Protein AF-A0A5C0UFN7-F1 (afdb_monomer_lite)

Sequence (247 aa):
MHKIDNNRVEYRIKIADGFENKFKDFIASHSDLISDCNLEDGIFIASFASQSTYEEFYKLASREMDIVYAKKDIDDDARSNWYAVNIPSRREIGIEQKFIEYSINNEGINEILLPKTESTVWKDQVKKTVKECMSPGYIFIKTTSPAYIMKAAADIDVRVSVLDHPVSEDEIEKLRIKEKEDCNFGQKQSYSVGDHICVCDGTFKGHNGYIEEIDEKNEGQLKVVLPVFGRGVSVKLGFSDIRKVNK

pLDDT: mean 75.53, std 15.81, range [32.38, 93.5]

Foldseek 3Di:
DDPDLPFKWKKWWAFDPPCPVVVVVLCVVPVVLFPDWDADPRIIITMGRHPVSVVVSCVVDVVRGGTPDMGIPDVCVVQKFKWKKFFAFPCQVVVQVLLVVLCVPDPFWDDKDFQWEFDFDQDPNDTDTDIHGLATRIMITIGNDCVVVVVSCVVSVTDMDIDPDTADPVLVVVSVDDHDDPDDQDDPDDADFFFWKAFCDDNRHRFIWTFHDFDPPPQAWTFTFTCDRNDTDTDIDHPSRIDTDDD

Structure (mmCIF, N/CA/C/O backbone):
data_AF-A0A5C0UFN7-F1
#
_entry.id   AF-A0A5C0UFN7-F1
#
loop_
_atom_site.group_PDB
_atom_site.id
_atom_site.type_symbol
_atom_site.label_atom_id
_atom_site.label_alt_id
_atom_site.label_comp_id
_atom_site.label_asym_id
_atom_site.label_entity_id
_atom_site.label_seq_id
_atom_site.pdbx_PDB_ins_code
_atom_site.Cartn_x
_atom_site.Cartn_y
_atom_site.Cartn_z
_atom_site.occupancy
_atom_site.B_iso_or_equiv
_atom_site.auth_seq_id
_atom_site.auth_comp_id
_atom_site.auth_asym_id
_atom_site.auth_atom_id
_atom_site.pdbx_PDB_model_num
ATOM 1 N N . MET A 1 1 ? 5.019 -18.592 -33.965 1.00 32.94 1 MET A N 1
ATOM 2 C CA . MET A 1 1 ? 6.189 -18.739 -33.073 1.00 32.94 1 MET A CA 1
ATOM 3 C C . MET A 1 1 ? 6.893 -17.388 -33.025 1.00 32.94 1 MET A C 1
ATOM 5 O O . MET A 1 1 ? 7.828 -17.160 -33.777 1.00 32.94 1 MET A O 1
ATOM 9 N N . HIS A 1 2 ? 6.355 -16.448 -32.242 1.00 32.50 2 HIS A N 1
ATOM 10 C CA . HIS A 1 2 ? 6.963 -15.129 -32.057 1.00 32.50 2 HIS A CA 1
ATOM 11 C C . HIS A 1 2 ? 7.983 -15.239 -30.925 1.00 32.50 2 HIS A C 1
ATOM 13 O O . HIS A 1 2 ? 7.620 -15.583 -29.802 1.00 32.50 2 HIS A O 1
ATOM 19 N N . LYS A 1 3 ? 9.261 -15.016 -31.243 1.00 32.38 3 LYS A N 1
ATOM 20 C CA . LYS A 1 3 ? 10.294 -14.776 -30.235 1.00 32.38 3 LYS A CA 1
ATOM 21 C C . LYS A 1 3 ? 9.953 -13.448 -29.567 1.00 32.38 3 LYS A C 1
ATOM 23 O O . LYS A 1 3 ? 9.974 -12.417 -30.228 1.00 32.38 3 LYS A O 1
ATOM 28 N N . ILE A 1 4 ? 9.581 -13.503 -28.297 1.00 38.72 4 ILE A N 1
ATOM 29 C CA . ILE A 1 4 ? 9.503 -12.328 -27.435 1.00 38.72 4 ILE A CA 1
ATOM 30 C C . ILE A 1 4 ? 10.959 -11.995 -27.098 1.00 38.72 4 ILE A C 1
ATOM 32 O O . ILE A 1 4 ? 11.659 -12.830 -26.523 1.00 38.72 4 ILE A O 1
ATOM 36 N N . ASP A 1 5 ? 11.447 -10.844 -27.560 1.00 39.66 5 ASP A N 1
ATOM 37 C CA . ASP A 1 5 ? 12.790 -10.357 -27.236 1.00 39.66 5 ASP A CA 1
ATOM 38 C C . ASP A 1 5 ? 12.827 -9.992 -25.747 1.00 39.66 5 ASP A C 1
ATOM 40 O O . ASP A 1 5 ? 12.371 -8.934 -25.322 1.00 39.66 5 ASP A O 1
ATOM 44 N N . ASN A 1 6 ? 13.338 -10.921 -24.944 1.00 52.56 6 ASN A N 1
ATOM 45 C CA . ASN A 1 6 ? 13.249 -10.946 -23.482 1.00 52.56 6 ASN A CA 1
ATOM 46 C C . ASN A 1 6 ? 14.167 -9.935 -22.761 1.00 52.56 6 ASN A C 1
ATOM 48 O O . ASN A 1 6 ? 14.456 -10.121 -21.582 1.00 52.56 6 ASN A O 1
ATOM 52 N N . ASN A 1 7 ? 14.683 -8.917 -23.457 1.00 64.69 7 ASN A N 1
ATOM 53 C CA . ASN A 1 7 ? 15.736 -8.044 -22.924 1.00 64.69 7 ASN A CA 1
ATOM 54 C C . ASN A 1 7 ? 15.388 -6.549 -22.903 1.00 64.69 7 ASN A C 1
ATOM 56 O O . ASN A 1 7 ? 16.166 -5.763 -22.367 1.00 64.69 7 ASN A O 1
ATOM 60 N N . ARG A 1 8 ? 14.236 -6.154 -23.459 1.00 77.25 8 ARG A N 1
ATOM 61 C CA . ARG A 1 8 ? 13.747 -4.776 -23.352 1.00 77.25 8 ARG A CA 1
ATOM 62 C C . ARG A 1 8 ? 13.309 -4.475 -21.923 1.00 77.25 8 ARG A C 1
ATOM 64 O O . ARG A 1 8 ? 12.704 -5.319 -21.266 1.00 77.25 8 ARG A O 1
ATOM 71 N N . VAL A 1 9 ? 13.627 -3.276 -21.454 1.00 82.44 9 VAL A N 1
ATOM 72 C CA . VAL A 1 9 ? 13.239 -2.784 -20.128 1.00 82.44 9 VAL A CA 1
ATOM 73 C C . VAL A 1 9 ? 12.544 -1.447 -20.284 1.00 82.44 9 VAL A C 1
ATOM 75 O O . VAL A 1 9 ? 12.989 -0.616 -21.069 1.00 82.44 9 VAL A O 1
ATOM 78 N N . GLU A 1 10 ? 11.476 -1.231 -19.536 1.00 85.38 10 GLU A N 1
ATOM 79 C CA . GLU A 1 10 ? 10.738 0.026 -19.548 1.00 85.38 10 GLU A CA 1
ATOM 80 C C . GLU A 1 10 ? 10.914 0.737 -18.208 1.00 85.38 10 GLU A C 1
ATOM 82 O O . GLU A 1 10 ? 11.187 0.098 -17.192 1.00 85.38 10 GLU A O 1
ATOM 87 N N . TYR A 1 11 ? 10.854 2.064 -18.206 1.00 85.50 11 TYR A N 1
ATOM 88 C CA . TYR A 1 11 ? 11.022 2.902 -17.026 1.00 85.50 11 TYR A CA 1
ATOM 89 C C . TYR A 1 11 ? 10.041 4.069 -17.043 1.00 85.50 11 TYR A C 1
ATOM 91 O O . TYR A 1 11 ? 9.929 4.784 -18.035 1.00 85.50 11 TYR A O 1
ATOM 99 N N . ARG A 1 12 ? 9.420 4.320 -15.890 1.00 85.94 12 ARG A N 1
ATOM 100 C CA . ARG A 1 12 ? 8.709 5.557 -15.571 1.00 85.94 12 ARG A CA 1
ATOM 101 C C . ARG A 1 12 ? 9.684 6.561 -14.983 1.00 85.94 12 ARG A C 1
ATOM 103 O O . ARG A 1 12 ? 10.267 6.320 -13.923 1.00 85.94 12 ARG A O 1
ATOM 110 N N . ILE A 1 13 ? 9.861 7.681 -15.664 1.00 86.56 13 ILE A N 1
ATOM 111 C CA . ILE A 1 13 ? 10.832 8.718 -15.339 1.00 86.56 13 ILE A CA 1
ATOM 112 C C . ILE A 1 13 ? 10.074 10.023 -15.125 1.00 86.56 13 ILE A C 1
ATOM 114 O O . ILE A 1 13 ? 9.435 10.547 -16.038 1.00 86.56 13 ILE A O 1
ATOM 118 N N . LYS A 1 14 ? 10.161 10.571 -13.913 1.00 85.44 14 LYS A N 1
ATOM 119 C CA . LYS A 1 14 ? 9.679 11.915 -13.606 1.00 85.44 14 LYS A CA 1
ATOM 120 C C . LYS A 1 14 ? 10.850 12.876 -13.528 1.00 85.44 14 LYS A C 1
ATOM 122 O O . LYS A 1 14 ? 11.845 12.611 -12.856 1.00 85.44 14 LYS A O 1
ATOM 127 N N . ILE A 1 15 ? 10.693 14.010 -14.190 1.00 85.75 15 ILE A N 1
ATOM 128 C CA . ILE A 1 15 ? 11.685 15.081 -14.263 1.00 85.75 15 ILE A CA 1
ATOM 129 C C . ILE A 1 15 ? 11.118 16.284 -13.523 1.00 85.75 15 ILE A C 1
ATOM 131 O O . ILE A 1 15 ? 9.898 16.433 -13.433 1.00 85.75 15 ILE A O 1
ATOM 135 N N . ALA A 1 16 ? 11.991 17.102 -12.945 1.00 77.69 16 ALA A N 1
ATOM 136 C CA . ALA A 1 16 ? 11.575 18.324 -12.277 1.00 77.69 16 ALA A CA 1
ATOM 137 C C . ALA A 1 16 ? 10.889 19.289 -13.259 1.00 77.69 16 ALA A C 1
ATOM 139 O O . ALA A 1 16 ? 11.277 19.391 -14.428 1.00 77.69 16 ALA A O 1
ATOM 140 N N . ASP A 1 17 ? 9.892 20.016 -12.756 1.00 77.38 17 ASP A N 1
ATOM 141 C CA . ASP A 1 17 ? 9.142 21.004 -13.531 1.00 77.38 17 ASP A CA 1
ATOM 142 C C . ASP A 1 17 ? 10.096 22.047 -14.149 1.00 77.38 17 ASP A C 1
ATOM 144 O O . ASP A 1 17 ? 11.035 22.524 -13.501 1.00 77.38 17 ASP A O 1
ATOM 148 N N . GLY A 1 18 ? 9.866 22.408 -15.415 1.00 79.44 18 GLY A N 1
ATOM 149 C CA . GLY A 1 18 ? 10.694 23.365 -16.161 1.00 79.44 18 GLY A CA 1
ATOM 150 C C . GLY A 1 18 ? 11.856 22.754 -16.956 1.00 79.44 18 GLY A C 1
ATOM 151 O O . GLY A 1 18 ? 12.540 23.477 -17.687 1.00 79.44 18 GLY A O 1
ATOM 152 N N . PHE A 1 19 ? 12.075 21.439 -16.869 1.00 81.94 19 PHE A N 1
ATOM 153 C CA . PHE A 1 19 ? 13.049 20.711 -17.693 1.00 81.94 19 PHE A CA 1
ATOM 154 C C . PHE A 1 19 ? 12.411 19.936 -18.859 1.00 81.94 19 PHE A C 1
ATOM 156 O O . PHE A 1 19 ? 13.121 19.240 -19.582 1.00 81.94 19 PHE A O 1
ATOM 163 N N . GLU A 1 20 ? 11.103 20.063 -19.109 1.00 78.88 20 GLU A N 1
ATOM 164 C CA . GLU A 1 20 ? 10.383 19.214 -20.072 1.00 78.88 20 GLU A CA 1
ATOM 165 C C . GLU A 1 20 ? 10.880 19.407 -21.510 1.00 78.88 20 GLU A C 1
ATOM 167 O O . GLU A 1 20 ? 11.046 18.439 -22.253 1.00 78.88 20 GLU A O 1
ATOM 172 N N . ASN A 1 21 ? 11.148 20.654 -21.910 1.00 82.38 21 ASN A N 1
ATOM 173 C CA . ASN A 1 21 ? 11.689 20.953 -23.241 1.00 82.38 21 ASN A CA 1
ATOM 174 C C . ASN A 1 21 ? 13.123 20.436 -23.388 1.00 82.38 21 ASN A C 1
ATOM 176 O O . ASN A 1 21 ? 13.457 19.828 -24.399 1.00 82.38 21 ASN A O 1
ATOM 180 N N . LYS A 1 22 ? 13.938 20.597 -22.339 1.00 84.56 22 LYS A N 1
ATOM 181 C CA . LYS A 1 22 ? 15.316 20.100 -22.322 1.00 84.56 22 LYS A CA 1
ATOM 182 C C . LYS A 1 22 ? 15.360 18.577 -22.408 1.00 84.56 22 LYS A C 1
ATOM 184 O O . LYS A 1 22 ? 16.207 18.030 -23.104 1.00 84.56 22 LYS A O 1
ATOM 189 N N . PHE A 1 23 ? 14.421 17.899 -21.750 1.00 83.62 23 PHE A N 1
ATOM 190 C CA . PHE A 1 23 ? 14.281 16.459 -21.880 1.00 83.62 23 PHE A CA 1
ATOM 191 C C . PHE A 1 23 ? 13.932 16.060 -23.308 1.00 83.62 23 PHE A C 1
ATOM 193 O O . PHE A 1 23 ? 14.611 15.214 -23.871 1.00 83.62 23 PHE A O 1
ATOM 200 N N . LYS A 1 24 ? 12.941 16.700 -23.937 1.00 83.19 24 LYS A N 1
ATOM 201 C CA . LYS A 1 24 ? 12.580 16.404 -25.335 1.00 83.19 24 LYS A CA 1
ATOM 202 C C . LYS A 1 24 ? 13.768 16.566 -26.290 1.00 83.19 24 LYS A C 1
ATOM 204 O O . LYS A 1 24 ? 13.995 15.688 -27.120 1.00 83.19 24 LYS A O 1
ATOM 209 N N . ASP A 1 25 ? 14.553 17.630 -26.129 1.00 86.31 25 ASP A N 1
ATOM 210 C CA . ASP A 1 25 ? 15.765 17.865 -26.925 1.00 86.31 25 ASP A CA 1
ATOM 211 C C . ASP A 1 25 ? 16.845 16.801 -26.660 1.00 86.31 25 ASP A C 1
ATOM 213 O O . ASP A 1 25 ? 17.519 16.330 -27.582 1.00 86.31 25 ASP A O 1
ATOM 217 N N . PHE A 1 26 ? 16.985 16.376 -25.402 1.00 87.88 26 PHE A N 1
ATOM 218 C CA . PHE A 1 26 ? 17.901 15.315 -24.997 1.00 87.88 26 PHE A CA 1
ATOM 219 C C . PHE A 1 26 ? 17.517 13.961 -25.611 1.00 87.88 26 PHE A C 1
ATOM 221 O O . PHE A 1 26 ? 18.386 13.284 -26.162 1.00 87.88 26 PHE A O 1
ATOM 228 N N . ILE A 1 27 ? 16.229 13.598 -25.574 1.00 85.69 27 ILE A N 1
ATOM 229 C CA . ILE A 1 27 ? 15.683 12.383 -26.202 1.00 85.69 27 ILE A CA 1
ATOM 230 C C . ILE A 1 27 ? 15.953 12.395 -27.709 1.00 85.69 27 ILE A C 1
ATOM 232 O O . ILE A 1 27 ? 16.420 11.401 -28.260 1.00 85.69 27 ILE A O 1
ATOM 236 N N . ALA A 1 28 ? 15.716 13.531 -28.372 1.00 84.62 28 ALA A N 1
ATOM 237 C CA . ALA A 1 28 ? 15.972 13.678 -29.803 1.00 84.62 28 ALA A CA 1
ATOM 238 C C . ALA A 1 28 ? 17.464 13.521 -30.153 1.00 84.62 28 ALA A C 1
ATOM 240 O O . ALA A 1 28 ? 17.798 12.958 -31.195 1.00 84.62 28 ALA A O 1
ATOM 241 N N . SER A 1 29 ? 18.356 13.983 -29.274 1.00 85.31 29 SER A N 1
ATOM 242 C CA . SER A 1 29 ? 19.811 13.915 -29.470 1.00 85.31 29 SER A CA 1
ATOM 243 C C . SER A 1 29 ? 20.417 12.540 -29.154 1.00 85.31 29 SER A C 1
ATOM 245 O O . SER A 1 29 ? 21.506 12.248 -29.638 1.00 85.31 29 SER A O 1
ATOM 247 N N . HIS A 1 30 ? 19.717 11.700 -28.383 1.00 87.19 30 HIS A N 1
ATOM 248 C CA . HIS A 1 30 ? 20.173 10.376 -27.934 1.00 87.19 30 HIS A CA 1
ATOM 249 C C . HIS A 1 30 ? 19.176 9.266 -28.308 1.00 87.19 30 HIS A C 1
ATOM 251 O O . HIS A 1 30 ? 18.908 8.346 -27.532 1.00 87.19 30 HIS A O 1
ATOM 257 N N . SER A 1 31 ? 18.589 9.370 -29.505 1.00 82.19 31 SER A N 1
ATOM 258 C CA . SER A 1 31 ? 17.598 8.409 -30.021 1.00 82.19 31 SER A CA 1
ATOM 259 C C . SER A 1 31 ? 18.118 6.968 -30.147 1.00 82.19 31 SER A C 1
ATOM 261 O O . SER A 1 31 ? 17.336 6.032 -30.259 1.00 82.19 31 SER A O 1
ATOM 263 N N . ASP A 1 32 ? 19.435 6.770 -30.104 1.00 82.94 32 ASP A N 1
ATOM 264 C CA . ASP A 1 32 ? 20.102 5.469 -30.074 1.00 82.94 32 ASP A CA 1
ATOM 265 C C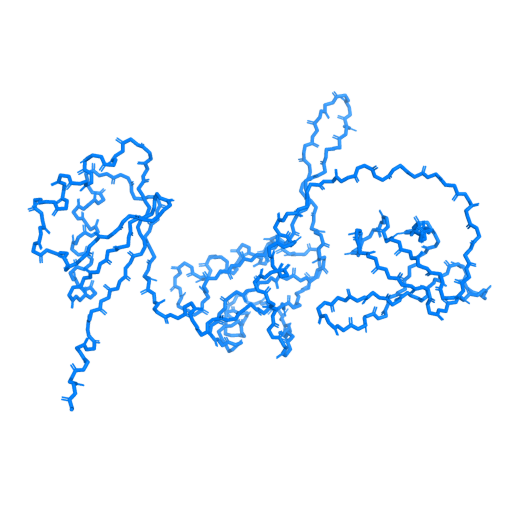 . ASP A 1 32 ? 19.961 4.747 -28.724 1.00 82.94 32 ASP A C 1
ATOM 267 O O . ASP A 1 32 ? 19.990 3.515 -28.678 1.00 82.94 32 ASP A O 1
ATOM 271 N N . LEU A 1 33 ? 19.758 5.493 -27.633 1.00 84.88 33 LEU A N 1
ATOM 272 C CA . LEU A 1 33 ? 19.609 4.937 -26.287 1.00 84.88 33 LEU A CA 1
ATOM 273 C C . LEU A 1 33 ? 18.159 4.555 -25.959 1.00 84.88 33 LEU A C 1
ATOM 275 O O . LEU A 1 33 ? 17.924 3.771 -25.041 1.00 84.88 33 LEU A O 1
ATOM 279 N N . ILE A 1 34 ? 17.177 5.081 -26.694 1.00 85.94 34 ILE A N 1
ATOM 280 C CA . ILE A 1 34 ? 15.755 4.987 -26.337 1.00 85.94 34 ILE A CA 1
ATOM 281 C C . ILE A 1 34 ? 14.978 4.381 -27.492 1.00 85.94 34 ILE A C 1
ATOM 283 O O . ILE A 1 34 ? 14.958 4.901 -28.600 1.00 85.94 34 ILE A O 1
ATOM 287 N N . SER A 1 35 ? 14.329 3.253 -27.220 1.00 84.69 35 SER A N 1
ATOM 288 C CA . SER A 1 35 ? 13.530 2.526 -28.204 1.00 84.69 35 SER A CA 1
ATOM 289 C C . SER A 1 35 ? 12.155 3.144 -28.435 1.00 84.69 35 SER A C 1
ATOM 291 O O . SER A 1 35 ? 11.674 3.115 -29.563 1.00 84.69 35 SER A O 1
ATOM 293 N N . ASP A 1 36 ? 11.512 3.628 -27.374 1.00 83.81 36 ASP A N 1
ATOM 294 C CA . ASP A 1 36 ? 10.217 4.309 -27.427 1.00 83.81 36 ASP A CA 1
ATOM 295 C C . ASP A 1 36 ? 10.069 5.219 -26.201 1.00 83.81 36 ASP A C 1
ATOM 297 O O . ASP A 1 36 ? 10.670 4.940 -25.159 1.00 83.81 36 ASP A O 1
ATOM 301 N N . CYS A 1 37 ? 9.316 6.312 -26.311 1.00 85.00 37 CYS A N 1
ATOM 302 C CA . CYS A 1 37 ? 9.066 7.210 -25.185 1.00 85.00 37 CYS A CA 1
ATOM 303 C C . CYS A 1 37 ? 7.719 7.925 -25.315 1.00 85.00 37 CYS A C 1
ATOM 305 O O . CYS A 1 37 ? 7.496 8.671 -26.268 1.00 85.00 37 CYS A O 1
ATOM 307 N N . ASN A 1 38 ? 6.859 7.749 -24.310 1.00 85.69 38 ASN A N 1
ATOM 308 C CA . ASN A 1 38 ? 5.547 8.383 -24.209 1.00 85.69 38 ASN A CA 1
ATOM 309 C C . ASN A 1 38 ? 5.448 9.238 -22.940 1.00 85.69 38 ASN A C 1
ATOM 311 O O . ASN A 1 38 ? 6.206 9.051 -21.991 1.00 85.69 38 ASN A O 1
ATOM 315 N N . LEU A 1 39 ? 4.525 10.200 -22.926 1.00 81.06 39 LEU A N 1
ATOM 316 C CA . LEU A 1 39 ? 4.268 11.076 -21.781 1.00 81.06 39 LEU A CA 1
ATOM 317 C C . LEU A 1 39 ? 2.829 10.872 -21.303 1.00 81.06 39 LEU A C 1
ATOM 319 O O . LEU A 1 39 ? 1.896 11.198 -22.035 1.00 81.06 39 LEU A O 1
ATOM 323 N N . GLU A 1 40 ? 2.664 10.398 -20.070 1.00 79.19 40 GLU A N 1
ATOM 324 C CA . GLU A 1 40 ? 1.368 10.202 -19.409 1.00 79.19 40 GLU A CA 1
ATOM 325 C C . GLU A 1 40 ? 1.371 10.937 -18.064 1.00 79.19 40 GLU A C 1
ATOM 327 O O . GLU A 1 40 ? 2.274 10.746 -17.254 1.00 79.19 40 GLU A O 1
ATOM 332 N N . ASP A 1 41 ? 0.409 11.838 -17.841 1.00 77.38 41 ASP A N 1
ATOM 333 C CA . ASP A 1 41 ? 0.243 12.592 -16.582 1.00 77.38 41 ASP A CA 1
ATOM 334 C C . ASP A 1 41 ? 1.531 13.247 -16.024 1.00 77.38 41 ASP A C 1
ATOM 336 O O . ASP A 1 41 ? 1.755 13.335 -14.815 1.00 77.38 41 ASP A O 1
ATOM 340 N N . GLY A 1 42 ? 2.408 13.732 -16.913 1.00 75.06 42 GLY A N 1
ATOM 341 C CA . GLY A 1 42 ? 3.678 14.369 -16.532 1.00 75.06 42 GLY A CA 1
ATOM 342 C C . GLY A 1 42 ? 4.801 13.388 -16.162 1.00 75.06 42 GLY A C 1
ATOM 343 O O . GLY A 1 42 ? 5.814 13.800 -15.594 1.00 75.06 42 GLY A O 1
ATOM 344 N N . ILE A 1 43 ? 4.634 12.102 -16.468 1.00 80.94 43 ILE A N 1
ATOM 345 C CA . ILE A 1 43 ? 5.623 11.039 -16.280 1.00 80.94 43 ILE A CA 1
ATOM 346 C C . ILE A 1 43 ? 5.997 10.479 -17.655 1.00 80.94 43 ILE A C 1
ATOM 348 O O . ILE A 1 43 ? 5.132 10.142 -18.463 1.00 80.94 43 ILE A O 1
ATOM 352 N N . PHE A 1 44 ? 7.295 10.378 -17.930 1.00 85.12 44 PHE A N 1
ATOM 353 C CA . PHE A 1 44 ? 7.793 9.788 -19.166 1.00 85.12 44 PHE A CA 1
ATOM 354 C C . PHE A 1 44 ? 7.913 8.275 -19.015 1.00 85.12 44 PHE A C 1
ATOM 356 O O . PHE A 1 44 ? 8.619 7.797 -18.132 1.00 85.12 44 PHE A O 1
ATOM 363 N N . ILE A 1 45 ? 7.254 7.528 -19.891 1.00 86.69 45 ILE A N 1
ATOM 364 C CA . ILE A 1 45 ? 7.372 6.076 -20.002 1.00 86.69 45 ILE A CA 1
ATOM 365 C C . ILE A 1 45 ? 8.356 5.811 -21.134 1.00 86.69 45 ILE A C 1
ATOM 367 O O . ILE A 1 45 ? 8.038 6.055 -22.297 1.00 86.69 45 ILE A O 1
ATOM 371 N N . ALA A 1 46 ? 9.579 5.407 -20.794 1.00 88.56 46 ALA A N 1
ATOM 372 C CA . ALA A 1 46 ? 10.665 5.203 -21.744 1.00 88.56 46 ALA A CA 1
ATOM 373 C C . ALA A 1 46 ? 11.086 3.733 -21.793 1.00 88.56 46 ALA A C 1
ATOM 375 O O . ALA A 1 46 ? 11.370 3.109 -20.770 1.00 88.56 46 ALA A O 1
ATOM 376 N N . SER A 1 47 ? 11.171 3.208 -23.006 1.00 87.44 47 SER A N 1
ATOM 377 C CA . SER A 1 47 ? 11.522 1.831 -23.314 1.00 87.44 47 SER A CA 1
ATOM 378 C C . SER A 1 47 ? 12.968 1.769 -23.820 1.00 87.44 47 SER A C 1
ATOM 380 O O . SER A 1 47 ? 13.362 2.513 -24.718 1.00 87.44 47 SER A O 1
ATOM 382 N N . PHE A 1 48 ? 13.770 0.861 -23.270 1.00 89.31 48 PHE A N 1
ATOM 383 C CA . PHE A 1 48 ? 15.202 0.709 -23.538 1.00 89.31 48 PHE A CA 1
ATOM 384 C C . PHE A 1 48 ? 15.510 -0.691 -24.063 1.00 89.31 48 PHE A C 1
ATOM 386 O O . PHE A 1 48 ? 14.869 -1.677 -23.692 1.00 89.31 48 PHE A O 1
ATOM 393 N N . ALA A 1 49 ? 16.538 -0.797 -24.906 1.00 85.25 49 ALA A N 1
ATOM 394 C CA . ALA A 1 49 ? 16.955 -2.075 -25.485 1.00 85.25 49 ALA A CA 1
ATOM 395 C C . ALA A 1 49 ? 17.512 -3.064 -24.442 1.00 85.25 49 ALA A C 1
ATOM 397 O O . ALA A 1 49 ? 17.455 -4.273 -24.661 1.00 85.25 49 ALA A O 1
ATOM 398 N N . SER A 1 50 ? 18.072 -2.555 -23.338 1.00 85.38 50 SER A N 1
ATOM 399 C CA . SER A 1 50 ? 18.605 -3.346 -22.227 1.00 85.38 50 SER A CA 1
ATOM 400 C C . SER A 1 50 ? 18.772 -2.509 -20.953 1.00 85.38 50 SER A C 1
ATOM 402 O O . SER A 1 50 ? 18.770 -1.277 -21.007 1.00 85.38 50 SER A O 1
ATOM 404 N N . GLN A 1 51 ? 18.999 -3.179 -19.817 1.00 82.88 51 GLN A N 1
ATOM 405 C CA . GLN A 1 51 ? 19.336 -2.536 -18.539 1.00 82.88 51 GLN A CA 1
ATOM 406 C C . GLN A 1 51 ? 20.573 -1.626 -18.643 1.00 82.88 51 GLN A C 1
ATOM 408 O O . GLN A 1 51 ? 20.564 -0.516 -18.120 1.00 82.88 51 GLN A O 1
ATOM 413 N N . SER A 1 52 ? 21.613 -2.059 -19.361 1.00 84.19 52 SER A N 1
ATOM 414 C CA . SER A 1 52 ? 22.838 -1.270 -19.547 1.00 84.19 52 SER A CA 1
ATOM 415 C C . SER A 1 52 ? 22.592 0.003 -20.360 1.00 84.19 52 SER A C 1
ATOM 417 O O . SER A 1 52 ? 23.173 1.043 -20.067 1.00 84.19 52 SER A O 1
ATOM 419 N N . THR A 1 53 ? 21.690 -0.056 -21.344 1.00 88.06 53 THR A N 1
ATOM 420 C CA . THR A 1 53 ? 21.291 1.115 -22.140 1.00 88.06 53 THR A CA 1
ATOM 421 C C . THR A 1 53 ? 20.553 2.145 -21.281 1.00 88.06 53 THR A C 1
ATOM 423 O O . THR A 1 53 ? 20.800 3.342 -21.404 1.00 88.06 53 THR A O 1
ATOM 426 N N . TYR A 1 54 ? 19.693 1.688 -20.364 1.00 87.94 54 TYR A N 1
ATOM 427 C CA . TYR A 1 54 ? 19.054 2.566 -19.381 1.00 87.94 54 TYR A CA 1
ATOM 428 C C . TYR A 1 54 ? 20.077 3.229 -18.445 1.00 87.94 54 TYR A C 1
ATOM 430 O O . TYR A 1 54 ? 19.991 4.428 -18.198 1.00 87.94 54 TYR A O 1
ATOM 438 N N . GLU A 1 55 ? 21.058 2.483 -17.930 1.00 85.50 55 GLU A N 1
ATOM 439 C CA . GLU A 1 55 ? 22.086 3.038 -17.035 1.00 85.50 55 GLU A CA 1
ATOM 440 C C . GLU A 1 55 ? 22.923 4.128 -17.720 1.00 85.50 55 GLU A C 1
ATOM 442 O O . GLU A 1 55 ? 23.231 5.157 -17.112 1.00 85.50 55 GLU A O 1
ATOM 447 N N . GLU A 1 56 ? 23.259 3.926 -18.995 1.00 88.88 56 GLU A N 1
ATOM 448 C CA . GLU A 1 56 ? 23.949 4.921 -19.815 1.00 88.88 56 GLU A CA 1
ATOM 449 C C . GLU A 1 56 ? 23.091 6.172 -20.027 1.00 88.88 56 GLU A C 1
ATOM 451 O O . GLU A 1 56 ? 23.556 7.287 -19.771 1.00 88.88 56 GLU A O 1
ATOM 456 N N . PHE A 1 57 ? 21.822 5.988 -20.395 1.00 91.56 57 PHE A N 1
ATOM 457 C CA . PHE A 1 57 ? 20.857 7.077 -20.496 1.00 91.56 57 PHE A CA 1
ATOM 458 C C . PHE A 1 57 ? 20.742 7.856 -19.181 1.00 91.56 57 PHE A C 1
ATOM 460 O O . PHE A 1 57 ? 20.892 9.076 -19.183 1.00 91.56 57 PHE A O 1
ATOM 467 N N . TYR A 1 58 ? 20.534 7.169 -18.053 1.00 86.81 58 TYR A N 1
ATOM 468 C CA . TYR A 1 58 ? 20.340 7.797 -16.747 1.00 86.81 58 TYR A CA 1
ATOM 469 C C . TYR A 1 58 ? 21.556 8.639 -16.363 1.00 86.81 58 TYR A C 1
ATOM 471 O O . TYR A 1 58 ? 21.413 9.7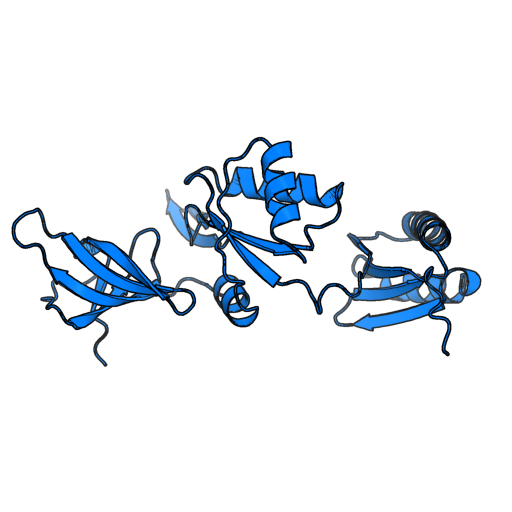77 -15.924 1.00 86.81 58 TYR A O 1
ATOM 479 N N . LYS A 1 59 ? 22.763 8.111 -16.592 1.00 86.75 59 LYS A N 1
ATOM 480 C CA . LYS A 1 59 ? 24.024 8.807 -16.315 1.00 86.75 59 LYS A CA 1
ATOM 481 C C . LYS A 1 59 ? 24.203 10.076 -17.149 1.00 86.75 59 LYS A C 1
ATOM 483 O O . LYS A 1 59 ? 24.818 11.026 -16.667 1.00 86.75 59 LYS A O 1
ATOM 488 N N . LEU A 1 60 ? 23.756 10.086 -18.402 1.00 89.69 60 LEU A N 1
ATOM 489 C CA . LEU A 1 60 ? 23.825 11.268 -19.265 1.00 89.69 60 LEU A CA 1
ATOM 490 C C . LEU A 1 60 ? 22.735 12.277 -18.888 1.00 89.69 60 LEU A C 1
ATOM 492 O O . LEU A 1 60 ? 23.036 13.445 -18.647 1.00 89.69 60 LEU A O 1
ATOM 496 N N . ALA A 1 61 ? 21.502 11.798 -18.731 1.00 86.06 61 ALA A N 1
ATOM 497 C CA . ALA A 1 61 ? 20.344 12.588 -18.346 1.00 86.06 61 ALA A CA 1
ATOM 498 C C . ALA A 1 61 ? 20.568 13.315 -17.011 1.00 86.06 61 ALA A C 1
ATOM 500 O O . ALA A 1 61 ? 20.417 14.532 -16.938 1.00 86.06 61 ALA A O 1
ATOM 501 N N . SER A 1 62 ? 21.045 12.613 -15.978 1.00 85.38 62 SER A N 1
ATOM 502 C CA . SER A 1 62 ? 21.263 13.179 -14.639 1.00 85.38 62 SER A CA 1
ATOM 503 C C . SER A 1 62 ? 22.346 14.266 -14.578 1.00 85.38 62 SER A C 1
ATOM 505 O O . SER A 1 62 ? 22.532 14.895 -13.540 1.00 85.38 62 SER A O 1
ATOM 507 N N . ARG A 1 63 ? 23.127 14.465 -15.650 1.00 86.75 63 ARG A N 1
ATOM 508 C CA . ARG A 1 63 ? 24.118 15.555 -15.750 1.00 86.75 63 ARG A CA 1
ATOM 509 C C . ARG A 1 63 ? 23.515 16.826 -16.327 1.00 86.75 63 ARG A C 1
ATOM 511 O O . ARG A 1 63 ? 24.072 17.903 -16.131 1.00 86.75 63 ARG A O 1
ATOM 518 N N . GLU A 1 64 ? 22.409 16.700 -17.049 1.00 83.69 64 GLU A N 1
ATOM 519 C CA . GLU A 1 64 ? 21.775 17.802 -17.759 1.00 83.69 64 GLU A CA 1
ATOM 520 C C . GLU A 1 64 ? 20.475 18.271 -17.106 1.00 83.69 64 GLU A C 1
ATOM 522 O O . GLU A 1 64 ? 20.118 19.444 -17.248 1.00 83.69 64 GLU A O 1
ATOM 527 N N . MET A 1 65 ? 19.782 17.395 -16.387 1.00 84.44 65 MET A N 1
ATOM 528 C CA . MET A 1 65 ? 18.489 17.675 -15.770 1.00 84.44 65 MET A CA 1
ATOM 529 C C . MET A 1 65 ? 18.310 16.923 -14.459 1.00 84.44 65 MET A C 1
ATOM 531 O O . MET A 1 65 ? 18.988 15.929 -14.196 1.00 84.44 65 MET A O 1
ATOM 535 N N . ASP A 1 66 ? 17.380 17.421 -13.650 1.00 78.81 66 ASP A N 1
ATOM 536 C CA . ASP A 1 66 ? 17.044 16.817 -12.370 1.00 78.81 66 ASP A CA 1
ATOM 537 C C . ASP A 1 66 ? 15.961 15.745 -12.546 1.00 78.81 66 ASP A C 1
ATOM 539 O O . ASP A 1 66 ? 14.827 16.031 -12.950 1.00 78.81 66 ASP A O 1
ATOM 543 N N . ILE A 1 67 ? 16.334 14.495 -12.272 1.00 83.00 67 ILE A N 1
ATOM 544 C CA . ILE A 1 67 ? 15.438 13.341 -12.326 1.00 83.00 67 ILE A CA 1
ATOM 545 C C . ILE A 1 67 ? 14.840 13.169 -10.930 1.00 83.00 67 ILE A C 1
ATOM 547 O O . ILE A 1 67 ? 15.506 12.691 -10.014 1.00 83.00 67 ILE A O 1
ATOM 551 N N . VAL A 1 68 ? 13.567 13.538 -10.783 1.00 76.50 68 VAL A N 1
ATOM 552 C CA . VAL A 1 68 ? 12.822 13.454 -9.516 1.00 76.50 68 VAL A CA 1
ATOM 553 C C . VAL A 1 68 ? 12.683 12.000 -9.070 1.00 76.50 68 VAL A C 1
ATOM 555 O O . VAL A 1 68 ? 12.869 11.695 -7.895 1.00 76.50 68 VAL A O 1
ATOM 558 N N . TYR A 1 69 ? 12.365 11.097 -10.001 1.00 74.69 69 TYR A N 1
ATOM 559 C CA . TYR A 1 69 ? 12.505 9.656 -9.797 1.00 74.69 69 TYR A CA 1
ATOM 560 C C . TYR A 1 69 ? 12.568 8.915 -11.137 1.00 74.69 69 TYR A C 1
ATOM 562 O O . TYR A 1 69 ? 12.016 9.370 -12.138 1.00 74.69 69 TYR A O 1
ATOM 570 N N . ALA A 1 70 ? 13.194 7.740 -11.140 1.00 80.94 70 ALA A N 1
ATOM 571 C CA . ALA A 1 70 ? 13.147 6.794 -12.248 1.00 80.94 70 ALA A CA 1
ATOM 572 C C . ALA A 1 70 ? 12.914 5.388 -11.692 1.00 80.94 70 ALA A C 1
ATOM 574 O O . ALA A 1 70 ? 13.693 4.893 -10.877 1.00 80.94 70 ALA A O 1
ATOM 575 N N . LYS A 1 71 ? 11.820 4.754 -12.108 1.00 79.69 71 LYS A N 1
ATOM 576 C CA . LYS A 1 71 ? 11.410 3.428 -11.648 1.00 79.69 71 LYS A CA 1
ATOM 577 C C . LYS A 1 71 ? 11.215 2.529 -12.852 1.00 79.69 71 LYS A C 1
ATOM 579 O O . LYS A 1 71 ? 10.556 2.936 -13.799 1.00 79.69 71 LYS A O 1
ATOM 584 N N . LYS A 1 72 ? 11.765 1.316 -12.810 1.00 77.62 72 LYS A N 1
ATOM 585 C CA . LYS A 1 72 ? 11.543 0.317 -13.857 1.00 77.62 72 LYS A CA 1
ATOM 586 C C . LYS A 1 72 ? 10.042 0.044 -13.956 1.00 77.62 72 LYS A C 1
ATOM 588 O O . LYS A 1 72 ? 9.440 -0.357 -12.959 1.00 77.62 72 LYS A O 1
ATOM 593 N N . ASP A 1 73 ? 9.456 0.319 -15.116 1.00 65.38 73 ASP A N 1
ATOM 594 C CA . ASP A 1 73 ? 8.109 -0.113 -15.455 1.00 65.38 73 ASP A CA 1
ATOM 595 C C . ASP A 1 73 ? 8.213 -1.608 -15.724 1.00 65.38 73 ASP A C 1
ATOM 597 O O . ASP A 1 73 ? 8.662 -2.088 -16.766 1.00 65.38 73 ASP A O 1
ATOM 601 N N . ILE A 1 74 ? 7.963 -2.361 -14.667 1.00 59.50 74 ILE A N 1
ATOM 602 C CA . ILE A 1 74 ? 7.741 -3.783 -14.785 1.00 59.50 74 ILE A CA 1
ATOM 603 C C . ILE A 1 74 ? 6.270 -3.866 -15.177 1.00 59.50 74 ILE A C 1
ATOM 605 O O . ILE A 1 74 ? 5.433 -3.295 -14.477 1.00 59.50 74 ILE A O 1
ATOM 609 N N . ASP A 1 75 ? 5.959 -4.596 -16.247 1.00 46.75 75 ASP A N 1
ATOM 610 C CA . ASP A 1 75 ? 4.612 -5.002 -16.700 1.00 46.75 75 ASP A CA 1
ATOM 611 C C . ASP A 1 75 ? 3.864 -5.869 -15.639 1.00 46.75 75 ASP A C 1
ATOM 613 O O . ASP A 1 75 ? 3.090 -6.779 -15.927 1.00 46.75 75 ASP A O 1
ATOM 617 N N . ASP A 1 76 ? 4.163 -5.637 -14.360 1.00 48.09 76 ASP A N 1
ATOM 618 C CA . ASP A 1 76 ? 3.687 -6.305 -13.161 1.00 48.09 76 ASP A CA 1
ATOM 619 C C . ASP A 1 76 ? 2.502 -5.585 -12.532 1.00 48.09 76 ASP A C 1
ATOM 621 O O . ASP A 1 76 ? 1.888 -6.150 -11.630 1.00 48.09 76 ASP A O 1
ATOM 625 N N . ASP A 1 77 ? 2.135 -4.374 -12.964 1.00 50.44 77 ASP A N 1
ATOM 626 C CA . ASP A 1 77 ? 0.946 -3.709 -12.413 1.00 50.44 77 ASP A CA 1
ATOM 627 C C . ASP A 1 77 ? -0.332 -4.512 -12.730 1.00 50.44 77 ASP A C 1
ATOM 629 O O . ASP A 1 77 ? -1.248 -4.576 -11.915 1.00 50.44 77 ASP A O 1
ATOM 633 N N . ALA A 1 78 ? -0.334 -5.272 -13.835 1.00 52.19 78 ALA A N 1
ATOM 634 C CA . ALA A 1 78 ? -1.401 -6.210 -14.189 1.00 52.19 78 ALA A CA 1
ATOM 635 C C . ALA A 1 78 ? -1.475 -7.469 -13.293 1.00 52.19 78 ALA A C 1
ATOM 637 O O . ALA A 1 78 ? -2.481 -8.181 -13.315 1.00 52.19 78 ALA A O 1
ATOM 638 N N . ARG A 1 79 ? -0.421 -7.786 -12.523 1.00 67.00 79 ARG A N 1
ATOM 639 C CA . ARG A 1 79 ? -0.362 -8.951 -11.608 1.00 67.00 79 ARG A CA 1
ATOM 640 C C . ARG A 1 79 ? -0.167 -8.576 -10.142 1.00 67.00 79 ARG A C 1
ATOM 642 O O . ARG A 1 79 ? -0.261 -9.443 -9.270 1.00 67.00 79 ARG A O 1
ATOM 649 N N . SER A 1 80 ? 0.112 -7.311 -9.866 1.00 81.56 80 SER A N 1
ATOM 650 C CA . SER A 1 80 ? 0.328 -6.802 -8.524 1.00 81.56 80 SER A CA 1
ATOM 651 C C . SER A 1 80 ? -1.003 -6.545 -7.850 1.00 81.56 80 SER A C 1
ATOM 653 O O . SER A 1 80 ? -1.910 -5.947 -8.417 1.00 81.56 80 SER A O 1
ATOM 655 N N . ASN A 1 81 ? -1.106 -6.991 -6.609 1.00 88.38 81 ASN A N 1
ATOM 656 C CA . ASN A 1 81 ? -2.268 -6.752 -5.782 1.00 88.38 81 ASN A CA 1
ATOM 657 C C . ASN A 1 81 ? -1.861 -5.958 -4.547 1.00 88.38 81 ASN A C 1
ATOM 659 O O . ASN A 1 81 ? -0.723 -6.043 -4.078 1.00 88.38 81 ASN A O 1
ATOM 663 N N . TRP A 1 82 ? -2.809 -5.209 -3.999 1.00 91.38 82 TRP A N 1
ATOM 664 C CA . TRP A 1 82 ? -2.645 -4.615 -2.686 1.00 91.38 82 TRP A CA 1
ATOM 665 C C . TRP A 1 82 ? -2.884 -5.655 -1.612 1.00 91.38 82 TRP A C 1
ATOM 667 O O . TRP A 1 82 ? -3.853 -6.401 -1.668 1.00 91.38 82 TRP A O 1
ATOM 677 N N . TYR A 1 83 ? -2.039 -5.671 -0.595 1.00 90.12 83 TYR A N 1
ATOM 678 C CA . TYR A 1 83 ? -2.214 -6.522 0.568 1.00 90.12 83 TYR A CA 1
ATOM 679 C C . TYR A 1 83 ? -2.282 -5.666 1.819 1.00 90.12 83 TYR A C 1
ATOM 681 O O . TYR A 1 83 ? -1.447 -4.784 2.030 1.00 90.12 83 TYR A O 1
ATOM 689 N N . ALA A 1 84 ? -3.265 -5.950 2.667 1.00 87.88 84 ALA A N 1
ATOM 690 C CA . ALA A 1 84 ? -3.329 -5.383 4.001 1.00 87.88 84 ALA A CA 1
ATOM 691 C C . ALA A 1 84 ? -2.395 -6.172 4.927 1.00 87.88 84 ALA A C 1
ATOM 693 O O . ALA A 1 84 ? -2.547 -7.381 5.124 1.00 87.88 84 ALA A O 1
ATOM 694 N N . VAL A 1 85 ? -1.416 -5.477 5.494 1.00 90.81 85 VAL A N 1
ATOM 695 C CA . VAL A 1 85 ? -0.359 -6.050 6.324 1.00 90.81 85 VAL A CA 1
ATOM 696 C C . VAL A 1 85 ? -0.548 -5.561 7.748 1.00 90.81 85 VAL A C 1
ATOM 698 O O . VAL A 1 85 ? -0.410 -4.372 8.037 1.00 90.81 85 VAL A O 1
ATOM 701 N N . ASN A 1 86 ? -0.866 -6.484 8.650 1.00 86.75 86 ASN A N 1
ATOM 702 C CA . ASN A 1 86 ? -0.915 -6.200 10.071 1.00 86.75 86 ASN A CA 1
ATOM 703 C C . ASN A 1 86 ? 0.503 -5.988 10.609 1.00 86.75 86 ASN A C 1
ATOM 705 O O . ASN A 1 86 ? 1.388 -6.820 10.394 1.00 86.75 86 ASN A O 1
ATOM 709 N N . ILE A 1 87 ? 0.690 -4.892 11.336 1.00 87.00 87 ILE A N 1
ATOM 710 C CA . ILE A 1 87 ? 1.954 -4.489 11.947 1.00 87.00 87 ILE A CA 1
ATOM 711 C C . ILE A 1 87 ? 1.742 -4.082 13.413 1.00 87.00 87 ILE A C 1
ATOM 713 O O . ILE A 1 87 ? 0.622 -3.764 13.819 1.00 87.00 87 ILE A O 1
ATOM 717 N N . PRO A 1 88 ? 2.799 -4.062 14.245 1.00 83.81 88 PRO A N 1
ATOM 718 C CA . PRO A 1 88 ? 2.700 -3.586 15.616 1.00 83.81 88 PRO A CA 1
ATOM 719 C C . PRO A 1 88 ? 2.181 -2.146 15.686 1.00 83.81 88 PRO A C 1
ATOM 721 O O . PRO A 1 88 ? 2.774 -1.236 15.105 1.00 83.81 88 PRO A O 1
ATOM 724 N N . SER A 1 89 ? 1.109 -1.944 16.451 1.00 75.12 89 SER A N 1
ATOM 725 C CA . SER A 1 89 ? 0.509 -0.624 16.632 1.00 75.12 89 SER A CA 1
ATOM 726 C C . SER A 1 89 ? 1.467 0.370 17.302 1.00 75.12 89 SER A C 1
ATOM 728 O O . SER A 1 89 ? 2.360 -0.025 18.059 1.00 75.12 89 SER A O 1
ATOM 730 N N . ARG A 1 90 ? 1.247 1.669 17.069 1.00 76.31 90 ARG A N 1
ATOM 731 C CA . ARG A 1 90 ? 2.058 2.812 17.550 1.00 76.31 90 ARG A CA 1
ATOM 732 C C . ARG A 1 90 ? 3.482 2.891 16.990 1.00 76.31 90 ARG A C 1
ATOM 734 O O . ARG A 1 90 ? 4.266 3.730 17.431 1.00 76.31 90 ARG A O 1
ATOM 741 N N . ARG A 1 91 ? 3.839 2.014 16.051 1.00 81.81 91 ARG A N 1
ATOM 742 C CA . ARG A 1 91 ? 5.124 2.023 15.334 1.00 81.81 91 ARG A CA 1
ATOM 743 C C . ARG A 1 91 ? 4.940 2.141 13.823 1.00 81.81 91 ARG A C 1
ATOM 745 O O . ARG A 1 91 ? 5.906 1.984 13.088 1.00 81.81 91 ARG A O 1
ATOM 752 N N . GLU A 1 92 ? 3.728 2.441 13.368 1.00 83.56 92 GLU A N 1
ATOM 753 C CA . GLU A 1 92 ? 3.323 2.375 11.965 1.00 83.56 92 GLU A CA 1
ATOM 754 C C . GLU A 1 92 ? 4.182 3.272 11.081 1.00 83.56 92 GLU A C 1
ATOM 756 O O . GLU A 1 92 ? 4.724 2.801 10.092 1.00 83.56 92 GLU A O 1
ATOM 761 N N . ILE A 1 93 ? 4.386 4.526 11.488 1.00 82.44 93 ILE A N 1
ATOM 762 C CA . ILE A 1 93 ? 5.189 5.504 10.737 1.00 82.44 93 ILE A CA 1
ATOM 763 C C . ILE A 1 93 ? 6.643 5.031 10.593 1.00 82.44 93 ILE A C 1
ATOM 765 O O . ILE A 1 93 ? 7.232 5.116 9.521 1.00 82.44 93 ILE A O 1
ATOM 769 N N . GLY A 1 94 ? 7.230 4.504 11.671 1.00 86.00 94 GLY A N 1
ATOM 770 C CA . GLY A 1 94 ? 8.603 3.996 11.629 1.00 86.00 94 GLY A CA 1
ATOM 771 C C . GLY A 1 94 ? 8.733 2.721 10.795 1.00 86.00 94 GLY A C 1
ATOM 772 O O . GLY A 1 94 ? 9.752 2.507 10.147 1.00 86.00 94 GLY A O 1
ATOM 773 N N . ILE A 1 95 ? 7.706 1.871 10.800 1.00 89.06 95 ILE A N 1
ATOM 774 C CA . ILE A 1 95 ? 7.674 0.636 10.013 1.00 89.06 95 ILE A CA 1
ATOM 775 C C . ILE A 1 95 ? 7.472 0.944 8.526 1.00 89.06 95 ILE A C 1
ATOM 777 O O . ILE A 1 95 ? 8.190 0.384 7.706 1.00 89.06 95 ILE A O 1
ATOM 781 N N . GLU A 1 96 ? 6.560 1.855 8.179 1.00 89.75 96 GLU A N 1
ATOM 782 C CA . GLU A 1 96 ? 6.381 2.373 6.816 1.00 89.75 96 GLU A CA 1
ATOM 783 C C . GLU A 1 96 ? 7.716 2.875 6.257 1.00 89.75 96 GLU A C 1
ATOM 785 O O . GLU A 1 96 ? 8.136 2.427 5.194 1.00 89.75 96 GLU A O 1
ATOM 790 N N . GLN A 1 97 ? 8.424 3.724 7.007 1.00 86.88 97 GLN A N 1
ATOM 791 C CA . GLN A 1 97 ? 9.719 4.260 6.592 1.00 86.88 97 GLN A CA 1
ATOM 792 C C . GLN A 1 97 ? 10.751 3.154 6.319 1.00 86.88 97 GLN A C 1
ATOM 794 O O . GLN A 1 97 ? 11.422 3.180 5.289 1.00 86.88 97 GLN A O 1
ATOM 799 N N . LYS A 1 98 ? 10.831 2.137 7.188 1.00 91.62 98 LYS A N 1
ATOM 800 C CA . LYS A 1 98 ? 11.702 0.971 6.972 1.00 91.62 98 LYS A CA 1
ATOM 801 C C . LYS A 1 98 ? 11.346 0.198 5.698 1.00 91.62 98 LYS A C 1
ATOM 803 O O . LYS A 1 98 ? 12.243 -0.223 4.974 1.00 91.62 98 LYS A O 1
ATOM 808 N N . PHE A 1 99 ? 10.057 -0.004 5.422 1.00 90.94 99 PHE A N 1
ATOM 809 C CA . PHE A 1 99 ? 9.615 -0.667 4.191 1.00 90.94 99 PHE A CA 1
ATOM 810 C C . PHE A 1 99 ? 9.935 0.171 2.947 1.00 90.94 99 PHE A C 1
ATOM 812 O O . PHE A 1 99 ? 10.357 -0.392 1.938 1.00 90.94 99 PHE A O 1
ATOM 819 N N . ILE A 1 100 ? 9.789 1.498 3.022 1.00 86.50 100 ILE A N 1
ATOM 820 C CA . ILE A 1 100 ? 10.167 2.414 1.937 1.00 86.50 100 ILE A CA 1
ATOM 821 C C . ILE A 1 100 ? 11.667 2.287 1.662 1.00 86.50 100 ILE A C 1
ATOM 823 O O . ILE A 1 100 ? 12.056 2.001 0.533 1.00 86.50 100 ILE A O 1
ATOM 827 N N . GLU A 1 101 ? 12.507 2.405 2.691 1.00 87.19 101 GLU A N 1
ATOM 828 C CA . GLU A 1 101 ? 13.965 2.269 2.576 1.00 87.19 101 GLU A CA 1
ATOM 829 C C . GLU A 1 101 ? 14.389 0.908 2.010 1.00 87.19 101 GLU A C 1
ATOM 831 O O . GLU A 1 101 ? 15.291 0.834 1.171 1.00 87.19 101 GLU A O 1
ATOM 836 N N . TYR A 1 102 ? 13.705 -0.165 2.414 1.00 89.50 102 TYR A N 1
ATOM 837 C CA . TYR A 1 102 ? 13.913 -1.494 1.849 1.00 89.50 102 TYR A CA 1
ATOM 838 C C . TYR A 1 102 ? 13.583 -1.530 0.352 1.00 89.50 102 TYR A C 1
ATOM 840 O O . TYR A 1 102 ? 14.395 -2.012 -0.437 1.00 89.50 102 TYR A O 1
ATOM 848 N N . SER A 1 103 ? 12.426 -0.989 -0.044 1.00 87.00 103 SER A N 1
ATOM 849 C CA . SER A 1 103 ? 11.940 -1.009 -1.431 1.00 87.00 103 SER A CA 1
ATOM 850 C C . SER A 1 103 ? 12.804 -0.209 -2.411 1.00 87.00 103 SER A C 1
ATOM 852 O O . SER A 1 103 ? 12.811 -0.507 -3.598 1.00 87.00 103 SER A O 1
ATOM 854 N N . ILE A 1 104 ? 13.579 0.769 -1.928 1.00 83.12 104 ILE A N 1
ATOM 855 C CA . ILE A 1 104 ? 14.506 1.543 -2.771 1.00 83.12 104 ILE A CA 1
ATOM 856 C C . ILE A 1 104 ? 15.622 0.650 -3.330 1.00 83.12 104 ILE A C 1
ATOM 858 O O . ILE A 1 104 ? 16.047 0.829 -4.467 1.00 83.12 104 ILE A O 1
ATOM 862 N N . ASN A 1 105 ? 16.099 -0.307 -2.530 1.00 83.31 105 ASN A N 1
ATOM 863 C CA . ASN A 1 105 ? 17.261 -1.134 -2.865 1.00 83.31 105 ASN A CA 1
ATOM 864 C C . ASN A 1 105 ? 16.895 -2.583 -3.216 1.00 83.31 105 ASN A C 1
ATOM 866 O O . ASN A 1 105 ? 17.783 -3.378 -3.518 1.00 83.31 105 ASN A O 1
ATOM 870 N N . ASN A 1 106 ? 15.614 -2.949 -3.138 1.00 82.44 106 ASN A N 1
ATOM 871 C CA . ASN A 1 106 ? 15.147 -4.318 -3.323 1.00 82.44 106 ASN A CA 1
ATOM 872 C C . ASN A 1 106 ? 13.909 -4.359 -4.216 1.00 82.44 106 ASN A C 1
ATOM 874 O O . ASN A 1 106 ? 13.007 -3.535 -4.102 1.00 82.44 106 ASN A O 1
ATOM 878 N N . GLU A 1 107 ? 13.842 -5.380 -5.063 1.00 82.31 107 GLU A N 1
ATOM 879 C CA . GLU A 1 107 ? 12.688 -5.624 -5.924 1.00 82.31 107 GLU A CA 1
ATOM 880 C C . GLU A 1 107 ? 11.536 -6.312 -5.169 1.00 82.31 107 GLU A C 1
ATOM 882 O O . GLU A 1 107 ? 11.729 -6.965 -4.138 1.00 82.31 107 GLU A O 1
ATOM 887 N N . GLY A 1 108 ? 10.326 -6.202 -5.723 1.00 82.94 108 GLY A N 1
ATOM 888 C CA . GLY A 1 108 ? 9.144 -6.937 -5.263 1.00 82.94 108 GLY A CA 1
ATOM 889 C C . GLY A 1 108 ? 8.200 -6.167 -4.342 1.00 82.94 108 GLY A C 1
ATOM 890 O O . GLY A 1 108 ? 7.150 -6.696 -3.993 1.00 82.94 108 GLY A O 1
ATOM 891 N N . ILE A 1 109 ? 8.514 -4.924 -3.972 1.00 89.75 109 ILE A N 1
ATOM 892 C CA . ILE A 1 109 ? 7.548 -3.999 -3.364 1.00 89.75 109 ILE A CA 1
ATOM 893 C C . ILE A 1 109 ? 7.284 -2.870 -4.356 1.00 89.75 109 ILE A C 1
ATOM 895 O O 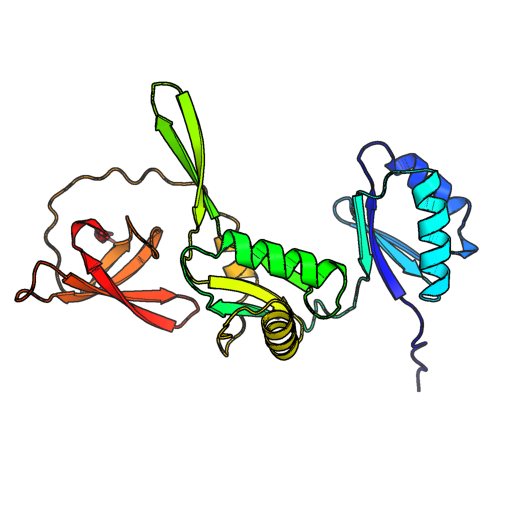. ILE A 1 109 ? 8.180 -2.093 -4.679 1.00 89.75 109 ILE A O 1
ATOM 899 N N . ASN A 1 110 ? 6.052 -2.787 -4.853 1.00 87.44 110 ASN A N 1
ATOM 900 C CA . ASN A 1 110 ? 5.663 -1.809 -5.861 1.00 87.44 110 ASN A CA 1
ATOM 901 C C . ASN A 1 110 ? 5.247 -0.488 -5.209 1.00 87.44 110 ASN A C 1
ATOM 903 O O . ASN A 1 110 ? 5.683 0.566 -5.663 1.00 87.44 110 ASN A O 1
ATOM 907 N N . GLU A 1 111 ? 4.422 -0.529 -4.165 1.00 88.81 111 GLU A N 1
ATOM 908 C CA . GLU A 1 111 ? 3.915 0.669 -3.490 1.00 88.81 111 GLU A CA 1
ATOM 909 C C . GLU A 1 111 ? 3.617 0.378 -2.018 1.00 88.81 111 GLU A C 1
ATOM 911 O O . GLU A 1 111 ? 3.313 -0.758 -1.652 1.00 88.81 111 GLU A O 1
ATOM 916 N N . ILE A 1 112 ? 3.714 1.402 -1.169 1.00 89.50 112 ILE A N 1
ATOM 917 C CA . ILE A 1 112 ? 3.402 1.328 0.258 1.00 89.50 112 ILE A CA 1
ATOM 918 C C . ILE A 1 112 ? 2.479 2.495 0.600 1.00 89.50 112 ILE A C 1
ATOM 920 O O . ILE A 1 112 ? 2.793 3.647 0.306 1.00 89.50 112 ILE A O 1
ATOM 924 N N . LEU A 1 113 ? 1.365 2.198 1.263 1.00 88.00 113 LEU A N 1
AT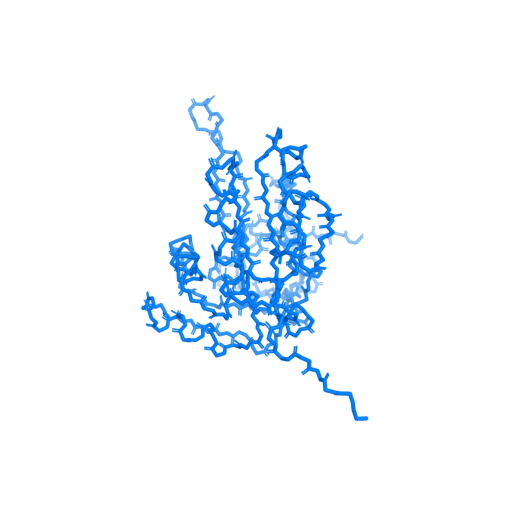OM 925 C CA . LEU A 1 113 ? 0.409 3.179 1.756 1.00 88.00 113 LEU A CA 1
ATOM 926 C C . LEU A 1 113 ? 0.158 2.958 3.250 1.00 88.00 113 LEU A C 1
ATOM 928 O O . LEU A 1 113 ? -0.335 1.911 3.672 1.00 88.00 113 LEU A O 1
ATOM 932 N N . LEU A 1 114 ? 0.434 3.983 4.054 1.00 86.31 114 LEU A N 1
ATOM 933 C CA . LEU A 1 114 ? -0.059 4.096 5.424 1.00 86.31 114 LEU A CA 1
ATOM 934 C C . LEU A 1 114 ? -1.179 5.149 5.456 1.00 86.31 114 LEU A C 1
ATOM 936 O O . LEU A 1 114 ? -0.886 6.336 5.284 1.00 86.31 114 LEU A O 1
ATOM 940 N N . PRO A 1 115 ? -2.446 4.765 5.702 1.00 73.75 115 PRO A N 1
ATOM 941 C CA . PRO A 1 115 ? -3.540 5.725 5.785 1.00 73.75 115 PRO A CA 1
ATOM 942 C C . PRO A 1 115 ? -3.328 6.685 6.960 1.00 73.75 115 PRO A C 1
ATOM 944 O O . PRO A 1 115 ? -3.272 6.269 8.124 1.00 73.75 115 PRO A O 1
ATOM 947 N N . LYS A 1 116 ? -3.228 7.984 6.669 1.00 70.06 116 LYS A N 1
ATOM 948 C CA . LYS A 1 116 ? -3.024 9.066 7.646 1.00 70.06 116 LYS A CA 1
ATOM 949 C C . LYS A 1 116 ? -4.151 10.093 7.506 1.00 70.06 116 LYS A C 1
ATOM 951 O O . LYS A 1 116 ? -4.478 10.484 6.397 1.00 70.06 116 LYS A O 1
ATOM 956 N N . THR A 1 117 ? -4.705 10.559 8.623 1.00 58.06 117 THR A N 1
ATOM 957 C CA . THR A 1 117 ? -5.578 11.739 8.685 1.00 58.06 117 THR A CA 1
ATOM 958 C C . THR A 1 117 ? -4.743 12.950 9.063 1.00 58.06 117 THR A C 1
ATOM 960 O O . THR A 1 117 ? -3.929 12.871 9.986 1.00 58.06 117 THR A O 1
ATOM 963 N N . GLU A 1 118 ? -4.996 14.095 8.440 1.00 54.28 118 GLU A N 1
ATOM 964 C CA . GLU A 1 118 ? -4.520 15.379 8.947 1.00 54.28 118 GLU A CA 1
ATOM 965 C C . GLU A 1 118 ? -5.560 15.995 9.898 1.00 54.28 118 GLU A C 1
ATOM 967 O O . GLU A 1 118 ? -6.689 16.317 9.535 1.00 54.28 118 GLU A O 1
ATOM 972 N N . SER A 1 119 ? -5.176 16.141 11.161 1.00 49.84 119 SER A N 1
ATOM 973 C CA . SER A 1 119 ? -5.937 16.776 12.231 1.00 49.84 119 SER A CA 1
ATOM 974 C C . SER A 1 119 ? -5.390 18.177 12.466 1.00 49.84 119 SER A C 1
ATOM 976 O O . SER A 1 119 ? -4.252 18.329 12.900 1.00 49.84 119 SER A O 1
ATOM 978 N N . THR A 1 120 ? -6.188 19.221 12.258 1.00 45.12 120 THR A N 1
ATOM 979 C CA . THR A 1 120 ? -5.817 20.542 12.776 1.00 45.12 120 THR A CA 1
ATOM 980 C C . THR A 1 120 ? -6.136 20.591 14.268 1.00 45.12 120 THR A C 1
ATOM 982 O O . THR A 1 120 ? -7.302 20.595 14.653 1.00 45.12 120 THR A O 1
ATOM 985 N N . VAL A 1 121 ? -5.109 20.648 15.113 1.00 46.41 121 VAL A N 1
ATOM 986 C CA . VAL A 1 121 ? -5.256 20.848 16.556 1.00 46.41 121 VAL A CA 1
ATOM 987 C C . VAL A 1 121 ? -4.868 22.285 16.888 1.00 46.41 121 VAL A C 1
ATOM 989 O O . VAL A 1 121 ? -3.777 22.748 16.549 1.00 46.41 121 VAL A O 1
ATOM 992 N N . TRP A 1 122 ? -5.762 22.999 17.568 1.00 44.06 122 TRP A N 1
ATOM 993 C CA . TRP A 1 122 ? -5.452 24.297 18.158 1.00 44.06 122 TRP A CA 1
ATOM 994 C C . TRP A 1 122 ? -4.782 24.066 19.510 1.00 44.06 122 TRP A C 1
ATOM 996 O O . TRP A 1 122 ? -5.414 23.576 20.444 1.00 44.06 122 TRP A O 1
ATOM 1006 N N . LYS A 1 123 ? -3.495 24.402 19.618 1.00 41.31 123 LYS A N 1
ATOM 1007 C CA . LYS A 1 123 ? -2.760 24.379 20.887 1.00 41.31 123 LYS A CA 1
ATOM 1008 C C . LYS A 1 123 ? -2.105 25.744 21.066 1.00 41.31 123 LYS A C 1
ATOM 1010 O O . LYS A 1 123 ? -1.382 26.187 20.180 1.00 41.31 123 LYS A O 1
ATOM 1015 N N . ASP A 1 124 ? -2.423 26.427 22.163 1.00 42.38 124 ASP A N 1
ATOM 1016 C CA . ASP A 1 124 ? -1.894 27.760 22.496 1.00 42.38 124 ASP A CA 1
ATOM 1017 C C . ASP A 1 124 ? -2.143 28.831 21.412 1.00 42.38 124 ASP A C 1
ATOM 1019 O O . ASP A 1 124 ? -1.246 29.586 21.055 1.00 42.38 124 ASP A O 1
ATOM 1023 N N . GLN A 1 125 ? -3.357 28.877 20.843 1.00 44.88 125 GLN A N 1
ATOM 1024 C CA . GLN A 1 125 ? -3.747 29.774 19.730 1.00 44.88 125 GLN A CA 1
ATOM 1025 C C . GLN A 1 125 ? -2.956 29.590 18.417 1.00 44.88 125 GLN A C 1
ATOM 1027 O O . GLN A 1 125 ? -3.196 30.313 17.450 1.00 44.88 125 GLN A O 1
ATOM 1032 N N . VAL A 1 126 ? -2.083 28.582 18.327 1.00 38.31 126 VAL A N 1
ATOM 1033 C CA . VAL A 1 126 ? -1.360 28.231 17.101 1.00 38.31 126 VAL A CA 1
ATOM 1034 C C . VAL A 1 126 ? -2.015 27.015 16.448 1.00 38.31 126 VAL A C 1
ATOM 1036 O O . VAL A 1 126 ? -2.197 25.964 17.070 1.00 38.31 126 VAL A O 1
ATOM 1039 N N . LYS A 1 127 ? -2.363 27.156 15.165 1.00 44.94 127 LYS A N 1
ATOM 1040 C CA . LYS A 1 127 ? -2.869 26.072 14.317 1.00 44.94 127 LYS A CA 1
ATOM 1041 C C . LYS A 1 127 ? -1.733 25.071 14.065 1.00 44.94 127 LYS A C 1
ATOM 1043 O O . LYS A 1 127 ? -0.768 25.411 13.384 1.00 44.94 127 LYS A O 1
ATOM 1048 N N . LYS A 1 128 ? -1.819 23.849 14.604 1.00 44.78 128 LYS A N 1
ATOM 1049 C CA . LYS A 1 128 ? -0.872 22.759 14.306 1.00 44.78 128 LYS A CA 1
ATOM 1050 C C . LYS A 1 128 ? -1.563 21.650 13.525 1.00 44.78 128 LYS A C 1
ATOM 1052 O O . LYS A 1 128 ? -2.558 21.100 13.986 1.00 44.78 128 LYS A O 1
ATOM 1057 N N . THR A 1 129 ? -1.007 21.294 12.372 1.00 47.62 129 THR A N 1
ATOM 1058 C CA . THR A 1 129 ? -1.413 20.100 11.623 1.00 47.62 129 THR A CA 1
ATOM 1059 C C . THR A 1 129 ? -0.727 18.882 12.237 1.00 47.62 129 THR A C 1
ATOM 1061 O O . THR A 1 129 ? 0.500 18.797 12.259 1.00 47.62 129 THR A O 1
ATOM 1064 N N . VAL A 1 130 ? -1.512 17.955 12.773 1.00 53.69 130 VAL A N 1
ATOM 1065 C CA . VAL A 1 130 ? -1.059 16.685 13.345 1.00 53.69 130 VAL A CA 1
ATOM 1066 C C . VAL A 1 130 ? -1.488 15.567 12.404 1.00 53.69 130 VAL A C 1
ATOM 1068 O O . VAL A 1 130 ? -2.658 15.477 12.055 1.00 53.69 130 VAL A O 1
ATOM 1071 N N . LYS A 1 131 ? -0.552 14.715 11.985 1.00 55.06 131 LYS A N 1
ATOM 1072 C CA . LYS A 1 131 ? -0.841 13.525 11.173 1.00 55.06 131 LYS A CA 1
ATOM 1073 C C . LYS A 1 131 ? -1.120 12.344 12.103 1.00 55.06 131 LYS A C 1
ATOM 1075 O O . LYS A 1 131 ? -0.227 11.936 12.841 1.00 55.06 131 LYS A O 1
ATOM 1080 N N . GLU A 1 132 ? -2.334 11.806 12.083 1.00 59.75 132 GLU A N 1
ATOM 1081 C CA . GLU A 1 132 ? -2.755 10.647 12.886 1.00 59.75 132 GLU A CA 1
ATOM 1082 C C . GLU A 1 132 ? -3.045 9.447 11.979 1.00 59.75 132 GLU A C 1
ATOM 1084 O O . GLU A 1 132 ? -3.660 9.599 10.931 1.00 59.75 132 GLU A O 1
ATOM 1089 N N . CYS A 1 133 ? -2.618 8.239 12.346 1.00 61.56 133 CYS A N 1
ATOM 1090 C CA . CYS A 1 133 ? -2.854 7.049 11.517 1.00 61.56 133 CYS A CA 1
ATOM 1091 C C . CYS A 1 133 ? -4.343 6.650 11.556 1.00 61.56 133 CYS A C 1
ATOM 1093 O O . CYS A 1 133 ? -4.897 6.483 12.641 1.00 61.56 133 CYS A O 1
ATOM 1095 N N . MET A 1 134 ? -4.987 6.473 10.393 1.00 57.22 134 MET A N 1
ATOM 1096 C CA . MET A 1 134 ? -6.420 6.117 10.294 1.00 57.22 134 MET A CA 1
ATOM 1097 C C . MET A 1 134 ? -6.691 4.635 10.540 1.00 57.22 134 MET A C 1
ATOM 1099 O O . MET A 1 134 ? -7.827 4.244 10.777 1.00 57.22 134 MET A O 1
ATOM 1103 N N . SER A 1 135 ? -5.660 3.801 10.421 1.00 59.56 135 SER A N 1
ATOM 1104 C CA . SER A 1 135 ? -5.755 2.346 10.524 1.00 59.56 135 SER A CA 1
ATOM 1105 C C . SER A 1 135 ? -4.612 1.829 11.397 1.00 59.56 135 SER A C 1
ATOM 1107 O O . SER A 1 135 ? -3.650 1.258 10.882 1.00 59.56 135 SER A O 1
ATOM 1109 N N . PRO A 1 136 ? -4.640 2.084 12.719 1.00 66.50 136 PRO A N 1
ATOM 1110 C CA . PRO A 1 136 ? -3.579 1.636 13.608 1.00 66.50 136 PRO A CA 1
ATOM 1111 C C . PRO A 1 136 ? -3.395 0.121 13.510 1.00 66.50 136 PRO A C 1
ATOM 1113 O O . PRO A 1 136 ? -4.346 -0.662 13.548 1.00 66.50 136 PRO A O 1
ATOM 1116 N N . GLY A 1 137 ? -2.136 -0.278 13.372 1.00 72.81 137 GLY A N 1
ATOM 1117 C CA . GLY A 1 137 ? -1.736 -1.660 13.148 1.00 72.81 137 GLY A CA 1
ATOM 1118 C C . GLY A 1 137 ? -1.878 -2.187 11.717 1.00 72.81 137 GLY A C 1
ATOM 1119 O O . GLY A 1 137 ? -1.703 -3.389 11.547 1.00 72.81 137 GLY A O 1
ATOM 1120 N N . TYR A 1 138 ? -2.154 -1.357 10.703 1.00 85.56 138 TYR A N 1
ATOM 1121 C CA . TYR A 1 138 ? -2.135 -1.786 9.298 1.00 85.56 138 TYR A CA 1
ATOM 1122 C C . TYR A 1 138 ? -1.350 -0.836 8.388 1.00 85.56 138 TYR A C 1
ATOM 1124 O O . TYR A 1 138 ? -1.465 0.384 8.487 1.00 85.56 138 TYR A O 1
ATOM 1132 N N . ILE A 1 139 ? -0.597 -1.427 7.463 1.00 89.31 139 ILE A N 1
ATOM 1133 C CA . ILE A 1 139 ? -0.066 -0.777 6.258 1.00 89.31 139 ILE A CA 1
ATOM 1134 C C . ILE A 1 139 ? -0.539 -1.563 5.040 1.00 89.31 139 ILE A C 1
ATOM 1136 O O . ILE A 1 139 ? -0.801 -2.763 5.131 1.00 89.31 139 ILE A O 1
ATOM 1140 N N . PHE A 1 140 ? -0.640 -0.897 3.901 1.00 90.75 140 PHE A N 1
ATOM 1141 C CA . PHE A 1 140 ? -1.021 -1.513 2.640 1.00 90.75 140 PHE A CA 1
ATOM 1142 C C . PHE A 1 140 ? 0.204 -1.555 1.741 1.00 90.75 140 PHE A C 1
ATOM 1144 O O . PHE A 1 140 ? 0.905 -0.554 1.609 1.00 90.75 140 PHE A O 1
ATOM 1151 N N . ILE A 1 141 ? 0.488 -2.718 1.162 1.00 92.88 141 ILE A N 1
ATOM 1152 C CA . ILE A 1 141 ? 1.646 -2.908 0.288 1.00 92.88 141 ILE A CA 1
ATOM 1153 C C . ILE A 1 141 ? 1.176 -3.513 -1.029 1.00 92.88 141 ILE A C 1
ATOM 1155 O O . ILE A 1 141 ? 0.538 -4.566 -1.032 1.00 92.88 141 ILE A O 1
ATOM 1159 N N . LYS A 1 142 ? 1.509 -2.858 -2.141 1.00 92.06 142 LYS A N 1
ATOM 1160 C CA . LYS A 1 142 ? 1.290 -3.367 -3.494 1.00 92.06 142 LYS A CA 1
ATOM 1161 C C . LYS A 1 142 ? 2.474 -4.242 -3.891 1.00 92.06 142 LYS A C 1
ATOM 1163 O O . LYS A 1 142 ? 3.618 -3.789 -3.849 1.00 92.06 142 LYS A O 1
ATOM 1168 N N . THR A 1 143 ? 2.211 -5.497 -4.236 1.00 91.25 143 THR A N 1
ATOM 1169 C CA . THR A 1 143 ? 3.230 -6.460 -4.684 1.00 91.25 143 THR A CA 1
ATOM 1170 C C . THR A 1 143 ? 2.610 -7.546 -5.558 1.00 91.25 143 THR A C 1
ATOM 1172 O O . THR A 1 143 ? 1.408 -7.802 -5.495 1.00 91.25 143 THR A O 1
ATOM 1175 N N . THR A 1 144 ? 3.419 -8.241 -6.350 1.00 88.06 144 THR A N 1
ATOM 1176 C CA . THR A 1 144 ? 3.004 -9.449 -7.074 1.00 88.06 144 THR A CA 1
ATOM 1177 C C . THR A 1 144 ? 2.775 -10.653 -6.171 1.00 88.06 144 THR A C 1
ATOM 1179 O O . THR A 1 144 ? 1.981 -11.529 -6.509 1.00 88.06 144 THR A O 1
ATOM 1182 N N . SER A 1 145 ? 3.448 -10.724 -5.018 1.00 87.75 145 SER A N 1
ATOM 1183 C CA . SER A 1 145 ? 3.358 -11.877 -4.120 1.00 87.75 145 SER A CA 1
ATOM 1184 C C . SER A 1 145 ? 3.574 -11.495 -2.653 1.00 87.75 145 SER A C 1
ATOM 1186 O O . SER A 1 145 ? 4.567 -10.833 -2.337 1.00 87.75 145 SER A O 1
ATOM 1188 N N . PRO A 1 146 ? 2.748 -12.005 -1.715 1.00 88.75 146 PRO A N 1
ATOM 1189 C CA . PRO A 1 146 ? 2.956 -11.827 -0.275 1.00 88.75 146 PRO A CA 1
ATOM 1190 C C . PRO A 1 146 ? 4.338 -12.271 0.219 1.00 88.75 146 PRO A C 1
ATOM 1192 O O . PRO A 1 146 ? 4.808 -11.793 1.251 1.00 88.75 146 PRO A O 1
ATOM 1195 N N . ALA A 1 147 ? 5.017 -13.163 -0.511 1.00 90.62 147 ALA A N 1
ATOM 1196 C CA . ALA A 1 147 ? 6.364 -13.614 -0.173 1.00 90.62 147 ALA A CA 1
ATOM 1197 C C . ALA A 1 147 ? 7.379 -12.458 -0.120 1.00 90.62 147 ALA A C 1
ATOM 1199 O O . ALA A 1 147 ? 8.268 -12.473 0.732 1.00 90.62 147 ALA A O 1
ATOM 1200 N N . TYR A 1 148 ? 7.225 -11.435 -0.969 1.00 92.00 148 TYR A N 1
ATOM 1201 C CA . TYR A 1 148 ? 8.085 -10.250 -0.940 1.00 92.00 148 TYR A CA 1
ATOM 1202 C C . TYR A 1 148 ? 7.882 -9.429 0.334 1.00 92.00 148 TYR A C 1
ATOM 1204 O O . TYR A 1 148 ? 8.859 -8.983 0.931 1.00 92.00 148 TYR A O 1
ATOM 1212 N N . ILE A 1 149 ? 6.637 -9.310 0.807 1.00 93.19 149 ILE A N 1
ATOM 1213 C CA . ILE A 1 149 ? 6.323 -8.649 2.081 1.00 93.19 149 ILE A CA 1
ATOM 1214 C C . ILE A 1 149 ? 6.965 -9.414 3.238 1.00 93.19 149 ILE A C 1
ATOM 1216 O O . ILE A 1 149 ? 7.602 -8.809 4.096 1.00 93.19 149 ILE A O 1
ATOM 1220 N N . MET A 1 150 ? 6.834 -10.744 3.251 1.00 93.38 150 MET A N 1
ATOM 1221 C CA . MET A 1 150 ? 7.404 -11.585 4.308 1.00 93.38 150 MET A CA 1
ATOM 1222 C C . MET A 1 150 ? 8.934 -11.523 4.335 1.00 93.38 150 MET A C 1
ATOM 1224 O O . MET A 1 150 ? 9.520 -11.458 5.415 1.00 93.38 150 MET A O 1
ATOM 1228 N N . LYS A 1 151 ? 9.581 -11.500 3.163 1.00 93.44 151 LYS A N 1
ATOM 1229 C CA . LYS A 1 151 ? 11.034 -11.337 3.047 1.00 93.44 151 LYS A CA 1
ATOM 1230 C C . LYS A 1 151 ? 11.481 -9.970 3.565 1.00 93.44 151 LYS A C 1
ATOM 1232 O O . LYS A 1 151 ? 12.342 -9.906 4.435 1.00 93.44 151 LYS A O 1
ATOM 1237 N N . ALA A 1 152 ? 10.848 -8.899 3.089 1.00 93.00 152 ALA A N 1
ATOM 1238 C CA . ALA A 1 152 ? 11.154 -7.543 3.527 1.00 93.00 152 ALA A CA 1
ATOM 1239 C C . ALA A 1 152 ? 10.986 -7.385 5.043 1.00 93.00 152 ALA A C 1
ATOM 1241 O O . ALA A 1 152 ? 11.864 -6.845 5.706 1.00 93.00 152 ALA A O 1
ATOM 1242 N N . ALA A 1 153 ? 9.898 -7.920 5.603 1.00 93.31 153 ALA A N 1
ATOM 1243 C CA . ALA A 1 153 ? 9.622 -7.898 7.034 1.00 93.31 153 ALA A CA 1
ATOM 1244 C C . ALA A 1 153 ? 10.690 -8.620 7.873 1.00 93.31 153 ALA A C 1
ATOM 1246 O O . ALA A 1 153 ? 11.047 -8.135 8.949 1.00 93.31 153 ALA A O 1
ATOM 1247 N N . ALA A 1 154 ? 11.206 -9.752 7.385 1.00 93.50 154 ALA A N 1
ATOM 1248 C CA . ALA A 1 154 ? 12.298 -10.471 8.034 1.00 93.50 154 ALA A CA 1
ATOM 1249 C C . ALA A 1 154 ? 13.602 -9.656 8.016 1.00 93.50 154 ALA A C 1
ATOM 1251 O O . ALA A 1 154 ? 14.270 -9.562 9.044 1.00 93.50 154 ALA A O 1
ATOM 1252 N N . ASP A 1 155 ? 13.920 -9.015 6.889 1.00 92.56 155 ASP A N 1
ATOM 1253 C CA . ASP A 1 155 ? 15.150 -8.232 6.723 1.00 92.56 155 ASP A CA 1
ATOM 1254 C C . ASP A 1 155 ? 15.159 -6.954 7.586 1.00 92.56 155 ASP A C 1
ATOM 1256 O O . ASP A 1 155 ? 16.200 -6.566 8.116 1.00 92.56 155 ASP A O 1
ATOM 1260 N N . ILE A 1 156 ? 14.003 -6.305 7.774 1.00 92.56 156 ILE A N 1
ATOM 1261 C CA . ILE A 1 156 ? 13.877 -5.073 8.582 1.00 92.56 156 ILE A CA 1
ATOM 1262 C C . ILE A 1 156 ? 13.535 -5.324 10.065 1.00 92.56 156 ILE A C 1
ATOM 1264 O O . ILE A 1 156 ? 13.300 -4.360 10.815 1.00 92.56 156 ILE A O 1
ATOM 1268 N N . ASP A 1 157 ? 13.501 -6.599 10.470 1.00 92.50 157 ASP A N 1
ATOM 1269 C CA . ASP A 1 157 ? 13.154 -7.097 11.807 1.00 92.50 157 ASP A CA 1
ATOM 1270 C C . ASP A 1 157 ? 11.802 -6.561 12.315 1.00 92.50 157 ASP A C 1
ATOM 1272 O O . ASP A 1 157 ? 11.687 -5.865 13.331 1.00 92.50 157 ASP A O 1
ATOM 1276 N N . VAL A 1 158 ? 10.739 -6.829 11.550 1.00 90.94 158 VAL A N 1
ATOM 1277 C CA . VAL A 1 158 ? 9.365 -6.453 11.900 1.00 90.94 158 VAL A CA 1
ATOM 1278 C C . VAL A 1 158 ? 8.455 -7.670 11.803 1.00 90.94 158 VAL A C 1
ATOM 1280 O O . VAL A 1 158 ? 8.328 -8.307 10.763 1.00 90.94 158 VAL A O 1
ATOM 1283 N N . ARG A 1 159 ? 7.738 -7.966 12.891 1.00 90.00 159 ARG A N 1
ATOM 1284 C CA . ARG A 1 159 ? 6.687 -8.988 12.870 1.00 90.00 159 ARG A CA 1
ATOM 1285 C C . ARG A 1 159 ? 5.494 -8.482 12.069 1.00 90.00 159 ARG A C 1
ATOM 1287 O O . ARG A 1 159 ? 4.877 -7.500 12.476 1.00 90.00 159 ARG A O 1
ATOM 1294 N N . VAL A 1 160 ? 5.129 -9.195 11.011 1.00 91.88 160 VAL A N 1
ATOM 1295 C CA . VAL A 1 160 ? 3.965 -8.876 10.178 1.00 91.88 160 VAL A CA 1
ATOM 1296 C C . VAL A 1 160 ? 3.034 -10.073 10.024 1.00 91.88 160 VAL A C 1
ATOM 1298 O O . VAL A 1 160 ? 3.454 -11.218 10.181 1.00 91.88 160 VAL A O 1
ATOM 1301 N N . SER A 1 161 ? 1.771 -9.803 9.702 1.00 88.31 161 SER A N 1
ATOM 1302 C CA . SER A 1 161 ? 0.828 -10.802 9.192 1.00 88.31 161 SER A CA 1
ATOM 1303 C C . SER A 1 161 ? 0.138 -10.225 7.969 1.00 88.31 161 SER A C 1
ATOM 1305 O O . SER A 1 161 ? -0.465 -9.159 8.054 1.00 88.31 161 SER A O 1
ATOM 1307 N N . VAL A 1 162 ? 0.207 -10.921 6.841 1.00 89.06 162 VAL A N 1
ATOM 1308 C CA . VAL A 1 162 ? -0.479 -10.503 5.614 1.00 89.06 162 VAL A CA 1
ATOM 1309 C C . VAL A 1 162 ? -1.881 -11.101 5.620 1.00 89.06 162 VAL A C 1
ATOM 1311 O O . VAL A 1 162 ? -2.045 -12.275 5.940 1.00 89.06 162 VAL A O 1
ATOM 1314 N N . LEU A 1 163 ? -2.900 -10.296 5.326 1.00 83.25 163 LEU A N 1
ATOM 1315 C CA . LEU A 1 163 ? -4.251 -10.810 5.119 1.00 83.25 163 LEU A CA 1
ATOM 1316 C C . LEU A 1 163 ? -4.314 -11.572 3.789 1.00 83.25 163 LEU A C 1
ATOM 1318 O O . LEU A 1 163 ? -3.839 -11.081 2.769 1.00 83.25 163 LEU A O 1
ATOM 1322 N N . ASP A 1 164 ? -4.932 -12.756 3.803 1.00 72.88 164 ASP A N 1
ATOM 1323 C CA . ASP A 1 164 ? -4.932 -13.695 2.667 1.00 72.88 164 ASP A CA 1
ATOM 1324 C C . ASP A 1 164 ? -5.604 -13.158 1.395 1.00 72.88 164 ASP A C 1
ATOM 1326 O O . ASP A 1 164 ? -5.391 -13.695 0.309 1.00 72.88 164 ASP A O 1
ATOM 1330 N N . HIS A 1 165 ? -6.441 -12.124 1.521 1.00 75.44 165 HIS A N 1
ATOM 1331 C CA . HIS A 1 165 ? -7.150 -11.548 0.387 1.00 75.44 165 HIS A CA 1
ATOM 1332 C C . HIS A 1 165 ? -6.540 -10.217 -0.027 1.00 75.44 165 HIS A C 1
ATOM 1334 O O . HIS A 1 165 ? -6.325 -9.355 0.834 1.00 75.44 165 HIS A O 1
ATOM 1340 N N . PRO A 1 166 ? -6.323 -10.031 -1.337 1.00 83.50 166 PRO A N 1
ATOM 1341 C CA . PRO A 1 166 ? -5.916 -8.747 -1.853 1.00 83.50 166 PRO A CA 1
ATOM 1342 C C . PRO A 1 166 ? -7.020 -7.704 -1.652 1.00 83.50 166 PRO A C 1
ATOM 1344 O O . PRO A 1 166 ? -8.212 -8.012 -1.697 1.00 83.50 166 PRO A O 1
ATOM 1347 N N . VAL A 1 167 ? -6.597 -6.468 -1.425 1.00 81.06 167 VAL A N 1
ATOM 1348 C CA . VAL A 1 167 ? -7.438 -5.276 -1.333 1.00 81.06 167 VAL A CA 1
ATOM 1349 C C . VAL A 1 167 ? -7.596 -4.702 -2.738 1.00 81.06 167 VAL A C 1
ATOM 1351 O O . VAL A 1 167 ? -6.652 -4.712 -3.529 1.00 81.06 167 VAL A O 1
ATOM 1354 N N . SER A 1 168 ? -8.791 -4.229 -3.080 1.00 79.81 168 SER A N 1
ATOM 1355 C CA . SER A 1 168 ? -9.023 -3.623 -4.394 1.00 79.81 168 SER A CA 1
ATOM 1356 C C . SER A 1 168 ? -8.427 -2.213 -4.482 1.00 79.81 168 SER A C 1
ATOM 1358 O O . SER A 1 168 ? -8.359 -1.497 -3.482 1.00 79.81 168 SER A O 1
ATOM 1360 N N . GLU A 1 169 ? -8.024 -1.783 -5.681 1.00 80.06 169 GLU A N 1
ATOM 1361 C CA . GLU A 1 169 ? -7.506 -0.421 -5.903 1.00 80.06 169 GLU A CA 1
ATOM 1362 C C . GLU A 1 169 ? -8.549 0.648 -5.509 1.00 80.06 169 GLU A C 1
ATOM 1364 O O . GLU A 1 169 ? -8.208 1.631 -4.860 1.00 80.06 169 GLU A O 1
ATOM 1369 N N . ASP A 1 170 ? -9.842 0.404 -5.762 1.00 73.75 170 ASP A N 1
ATOM 1370 C CA . ASP A 1 170 ? -10.942 1.287 -5.335 1.00 73.75 170 ASP A CA 1
ATOM 1371 C C . ASP A 1 170 ? -11.015 1.471 -3.808 1.00 73.75 170 ASP A C 1
ATOM 1373 O O . ASP A 1 170 ? -11.416 2.526 -3.308 1.00 73.75 170 ASP A O 1
ATOM 1377 N N . GLU A 1 171 ? -10.688 0.433 -3.034 1.00 74.44 171 GLU A N 1
ATOM 1378 C CA . GLU A 1 171 ? -10.648 0.508 -1.571 1.00 74.44 171 GLU A CA 1
ATOM 1379 C C . GLU A 1 171 ? -9.421 1.269 -1.079 1.00 74.44 171 GLU A C 1
ATOM 1381 O O . GLU A 1 171 ? -9.534 2.042 -0.127 1.00 74.44 171 GLU A O 1
ATOM 1386 N N . ILE A 1 172 ? -8.276 1.095 -1.741 1.00 82.94 172 ILE A N 1
ATOM 1387 C CA . ILE A 1 172 ? -7.060 1.872 -1.484 1.00 82.94 172 ILE A CA 1
ATOM 1388 C C . ILE A 1 172 ? -7.295 3.354 -1.768 1.00 82.94 172 ILE A C 1
ATOM 1390 O O . ILE A 1 172 ? -6.939 4.196 -0.945 1.00 82.94 172 ILE A O 1
ATOM 1394 N N . GLU A 1 173 ? -7.965 3.690 -2.867 1.00 78.75 173 GLU A N 1
ATOM 1395 C CA . GLU A 1 173 ? -8.233 5.083 -3.223 1.00 78.75 173 GLU A CA 1
ATOM 1396 C C . GLU A 1 173 ? -9.137 5.775 -2.190 1.00 78.75 173 GLU A C 1
ATOM 1398 O O . GLU A 1 173 ? -8.872 6.895 -1.753 1.00 78.75 173 GLU A O 1
ATOM 1403 N N . LYS A 1 174 ? -10.140 5.062 -1.663 1.00 70.88 174 LYS A N 1
ATOM 1404 C CA . LYS A 1 174 ? -10.967 5.545 -0.539 1.00 70.88 174 LYS A CA 1
ATOM 1405 C C . LYS A 1 174 ? -10.178 5.761 0.756 1.00 70.88 174 LYS A C 1
ATOM 1407 O O . LYS A 1 174 ? -10.648 6.482 1.636 1.00 70.88 174 LYS A O 1
ATOM 1412 N N . LEU A 1 175 ? -9.021 5.116 0.915 1.00 69.56 175 LEU A N 1
ATOM 1413 C CA . LEU A 1 175 ? -8.113 5.336 2.044 1.00 69.56 175 LEU A CA 1
ATOM 1414 C C . LEU A 1 175 ? -7.153 6.507 1.796 1.00 69.56 175 LEU A C 1
ATOM 1416 O O . LEU A 1 175 ? -6.709 7.118 2.768 1.00 69.56 175 LEU A O 1
ATOM 1420 N N . ARG A 1 176 ? -6.854 6.837 0.531 1.00 69.38 176 ARG A N 1
ATOM 1421 C CA . ARG A 1 176 ? -6.097 8.043 0.150 1.00 69.38 176 ARG A CA 1
ATOM 1422 C C . ARG A 1 176 ? -6.932 9.315 0.356 1.00 69.38 176 ARG A C 1
ATOM 1424 O O . ARG A 1 176 ? -6.396 10.333 0.789 1.00 69.38 176 ARG A O 1
ATOM 1431 N N . ILE A 1 177 ? -8.244 9.244 0.114 1.00 51.84 177 ILE A N 1
ATOM 1432 C CA . ILE A 1 177 ? -9.183 10.375 0.189 1.00 51.84 177 ILE A CA 1
ATOM 1433 C C . ILE A 1 177 ? -9.927 10.377 1.535 1.00 51.84 177 ILE A C 1
ATOM 1435 O O . ILE A 1 177 ? -11.059 9.905 1.631 1.00 51.84 177 ILE A O 1
ATOM 1439 N N . LYS A 1 178 ? -9.326 10.930 2.594 1.00 51.88 178 LYS A N 1
ATOM 1440 C CA . LYS A 1 178 ? -10.071 11.304 3.814 1.00 51.88 178 LYS A CA 1
ATOM 1441 C C . LYS A 1 178 ? -9.561 12.619 4.403 1.00 51.88 178 LYS A C 1
ATOM 1443 O O . LYS A 1 178 ? -8.754 12.644 5.330 1.00 51.88 178 LYS A O 1
ATOM 1448 N N . GLU A 1 179 ? -10.095 13.725 3.895 1.00 41.78 179 GLU A N 1
ATOM 1449 C CA . GLU A 1 179 ? -10.178 14.969 4.663 1.00 41.78 179 GLU A CA 1
ATOM 1450 C C . GLU A 1 179 ? -11.252 14.808 5.753 1.00 41.78 179 GLU A C 1
ATOM 1452 O O . GLU A 1 179 ? -12.273 14.148 5.552 1.00 41.78 179 GLU A O 1
ATOM 1457 N N . LYS A 1 180 ? -11.008 15.355 6.950 1.00 44.84 180 LYS A N 1
ATOM 1458 C CA . LYS A 1 180 ? -11.964 15.284 8.064 1.00 44.84 180 LYS A CA 1
ATOM 1459 C C . LYS A 1 180 ? -13.251 16.032 7.711 1.00 44.84 180 LYS A C 1
ATOM 1461 O O . LYS A 1 180 ? -13.235 17.254 7.619 1.00 44.84 180 LYS A O 1
ATOM 1466 N N . GLU A 1 181 ? -14.376 15.324 7.670 1.00 38.69 181 GLU A N 1
ATOM 1467 C CA . GLU A 1 181 ? -15.658 15.936 8.016 1.00 38.69 181 GLU A CA 1
ATOM 1468 C C . GLU A 1 181 ? -15.717 16.134 9.538 1.00 38.69 181 GLU A C 1
ATOM 1470 O O . GLU A 1 181 ? -15.560 15.189 10.324 1.00 38.69 181 GLU A O 1
ATOM 1475 N N . ASP A 1 182 ? -15.933 17.381 9.958 1.00 35.56 182 ASP A N 1
ATOM 1476 C CA . ASP A 1 182 ? -16.149 17.758 11.352 1.00 35.56 182 ASP A CA 1
ATOM 1477 C C . ASP A 1 182 ? -17.403 17.066 11.906 1.00 35.56 182 ASP A C 1
ATOM 1479 O O . ASP A 1 182 ? -18.544 17.498 11.737 1.00 35.56 182 ASP A O 1
ATOM 1483 N N . CYS A 1 183 ? -17.201 15.961 12.618 1.00 39.16 183 CYS A N 1
ATOM 1484 C CA . CYS A 1 183 ? -18.276 15.288 13.326 1.00 39.16 183 CYS A CA 1
ATOM 1485 C C . CYS A 1 183 ? -18.475 15.938 14.704 1.00 39.16 183 CYS A C 1
ATOM 1487 O O . CYS A 1 183 ? -17.852 15.543 15.685 1.00 39.16 183 CYS A O 1
ATOM 1489 N N . ASN A 1 184 ? -19.393 16.908 14.782 1.00 37.44 184 ASN A N 1
ATOM 1490 C CA . ASN A 1 184 ? -19.826 17.547 16.034 1.00 37.44 184 ASN A CA 1
ATOM 1491 C C . ASN A 1 184 ? -20.286 16.524 17.096 1.00 37.44 184 ASN A C 1
ATOM 1493 O O . ASN A 1 184 ? -21.344 15.906 16.971 1.00 37.44 184 ASN A O 1
ATOM 1497 N N . PHE A 1 185 ? -19.508 16.345 18.162 1.00 40.47 185 PHE A N 1
ATOM 1498 C CA . PHE A 1 185 ? -19.891 15.543 19.326 1.00 40.47 185 PHE A CA 1
ATOM 1499 C C . PHE A 1 185 ? -21.133 16.149 19.991 1.00 40.47 185 PHE A C 1
ATOM 1501 O O . PHE A 1 185 ? -21.069 17.232 20.567 1.00 40.47 185 PHE A O 1
ATOM 1508 N N . GLY A 1 186 ? -22.272 15.460 19.932 1.00 40.72 186 GLY A N 1
ATOM 1509 C CA . GLY A 1 186 ? -23.456 15.932 20.638 1.00 40.72 186 GLY A CA 1
ATOM 1510 C C . GLY A 1 186 ? -24.712 15.131 20.352 1.00 40.72 186 GLY A C 1
ATOM 1511 O O . GLY A 1 186 ? -25.427 15.444 19.411 1.00 40.72 186 GLY A O 1
ATOM 1512 N N . GLN A 1 187 ? -24.994 14.133 21.193 1.00 40.78 187 GLN A N 1
ATOM 1513 C CA . GLN A 1 187 ? -26.248 13.986 21.952 1.00 40.78 187 GLN A CA 1
ATOM 1514 C C . GLN A 1 187 ? -26.298 12.604 22.622 1.00 40.78 187 GLN A C 1
ATOM 1516 O O . GLN A 1 187 ? -25.857 11.612 22.049 1.00 40.78 187 GLN A O 1
ATOM 1521 N N . LYS A 1 188 ? -26.862 12.536 23.838 1.00 46.81 188 LYS A N 1
ATOM 1522 C CA . LYS A 1 188 ? -27.236 11.276 24.502 1.00 46.81 188 LYS A CA 1
ATOM 1523 C C . LYS A 1 188 ? -28.353 10.608 23.691 1.00 46.81 188 LYS A C 1
ATOM 1525 O O . LYS A 1 188 ? -29.528 10.841 23.958 1.00 46.81 188 LYS A O 1
ATOM 1530 N N . GLN A 1 189 ? -27.992 9.839 22.673 1.00 57.53 189 GLN A N 1
ATOM 1531 C CA . GLN A 1 189 ? -28.926 9.022 21.904 1.00 57.53 189 GLN A CA 1
ATOM 1532 C C . GLN A 1 189 ? -28.997 7.619 22.518 1.00 57.53 189 GLN A C 1
ATOM 1534 O O . GLN A 1 189 ? -27.979 7.070 22.936 1.00 57.53 189 GLN A O 1
ATOM 1539 N N . SER A 1 190 ? -30.201 7.053 22.614 1.00 69.38 190 SER A N 1
ATOM 1540 C CA . SER A 1 190 ? -30.391 5.659 23.020 1.00 69.38 190 SER A CA 1
ATOM 1541 C C . SER A 1 190 ? -30.073 4.727 21.851 1.00 69.38 190 SER A C 1
ATOM 1543 O O . SER A 1 190 ? -30.547 4.952 20.734 1.00 69.38 190 SER A O 1
ATOM 1545 N N . TYR A 1 191 ? -29.302 3.677 22.124 1.00 77.25 191 TYR A N 1
ATOM 1546 C CA . TYR A 1 191 ? -28.864 2.682 21.147 1.00 77.25 191 TYR A CA 1
ATOM 1547 C C . TYR A 1 191 ? -29.558 1.340 21.382 1.00 77.25 191 TYR A C 1
ATOM 1549 O O . TYR A 1 191 ? -29.877 0.982 22.516 1.00 77.25 191 TYR A O 1
ATOM 1557 N N . SER A 1 192 ? -29.795 0.591 20.312 1.00 81.00 192 SER A N 1
ATOM 1558 C CA . SER A 1 192 ? -30.363 -0.757 20.334 1.00 81.00 192 SER A CA 1
ATOM 1559 C C . SER A 1 192 ? -29.594 -1.681 19.391 1.00 81.00 192 SER A C 1
ATOM 1561 O O . SER A 1 192 ? -28.980 -1.233 18.423 1.00 81.00 192 SER A O 1
ATOM 1563 N N . VAL A 1 193 ? -29.622 -2.987 19.671 1.00 84.38 193 VAL A N 1
ATOM 1564 C CA . VAL A 1 193 ? -29.069 -3.998 18.758 1.00 84.38 193 VAL A CA 1
ATOM 1565 C C . VAL A 1 193 ? -29.738 -3.865 17.385 1.00 84.38 193 VAL A C 1
ATOM 1567 O O . VAL A 1 193 ? -30.956 -3.725 17.293 1.00 84.38 193 VAL A O 1
ATOM 1570 N N . GLY A 1 194 ? -28.935 -3.892 16.324 1.00 83.38 194 GLY A N 1
ATOM 1571 C CA . GLY A 1 194 ? -29.356 -3.682 14.939 1.00 83.38 194 GLY A CA 1
ATOM 1572 C C . GLY A 1 194 ? -29.292 -2.228 14.461 1.00 83.38 194 GLY A C 1
ATOM 1573 O O . GLY A 1 194 ? -29.441 -1.990 13.264 1.00 83.38 194 GLY A O 1
ATOM 1574 N N . ASP A 1 195 ? -29.040 -1.257 15.345 1.00 82.31 195 ASP A N 1
ATOM 1575 C CA . ASP A 1 195 ? -28.903 0.142 14.936 1.00 82.31 195 ASP A CA 1
ATOM 1576 C C . ASP A 1 195 ? -27.680 0.356 14.042 1.00 82.31 195 ASP A C 1
ATOM 1578 O O . ASP A 1 195 ? -26.582 -0.120 14.343 1.00 82.31 195 ASP A O 1
ATOM 1582 N N . HIS A 1 196 ? -27.865 1.148 12.984 1.00 83.88 196 HIS A N 1
ATOM 1583 C CA . HIS A 1 196 ? -26.773 1.632 12.150 1.00 83.88 196 HIS A CA 1
ATOM 1584 C C . HIS A 1 196 ? -26.036 2.776 12.836 1.00 83.88 196 HIS A C 1
ATOM 1586 O O . HIS A 1 196 ? -26.638 3.735 13.328 1.00 83.88 196 HIS A O 1
ATOM 1592 N N . ILE A 1 197 ? -24.713 2.680 12.842 1.00 85.50 197 ILE A N 1
ATOM 1593 C CA . ILE A 1 197 ? -23.835 3.634 13.514 1.00 85.50 197 ILE A CA 1
ATOM 1594 C C . ILE A 1 197 ? -22.682 4.025 12.595 1.00 85.50 197 ILE A C 1
ATOM 1596 O O . ILE A 1 197 ? -22.294 3.268 11.706 1.00 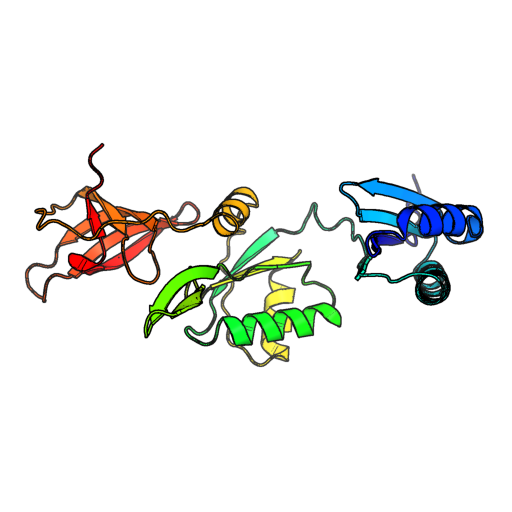85.50 197 ILE A O 1
ATOM 1600 N N . CYS A 1 198 ? -22.113 5.194 12.851 1.00 82.75 198 CYS A N 1
ATOM 1601 C CA . CYS A 1 198 ? -20.822 5.620 12.340 1.00 82.75 198 CYS A CA 1
ATOM 1602 C C . CYS A 1 198 ? -19.874 5.788 13.526 1.00 82.75 198 CYS A C 1
ATOM 1604 O O . CYS A 1 198 ? -20.217 6.432 14.523 1.00 82.75 198 CYS A O 1
ATOM 1606 N N . VAL A 1 199 ? -18.688 5.196 13.435 1.00 80.25 199 VAL A N 1
ATOM 1607 C CA . VAL A 1 199 ? -17.661 5.331 14.466 1.00 80.25 199 VAL A CA 1
ATOM 1608 C C . VAL A 1 199 ? -17.090 6.746 14.405 1.00 80.25 199 VAL A C 1
ATOM 1610 O O . VAL A 1 199 ? -16.595 7.199 13.377 1.00 80.25 199 VAL A O 1
ATOM 1613 N N . CYS A 1 200 ? -17.167 7.467 15.511 1.00 71.50 200 CYS A N 1
ATOM 1614 C CA . CYS A 1 200 ? -16.741 8.853 15.656 1.00 71.50 200 CYS A CA 1
ATOM 1615 C C . CYS A 1 200 ? -15.362 8.996 16.312 1.00 71.50 200 CYS A C 1
ATOM 1617 O O . CYS A 1 200 ? -14.728 10.048 16.149 1.00 71.50 200 CYS A O 1
ATOM 1619 N N . ASP A 1 201 ? -14.883 7.961 17.006 1.00 60.12 201 ASP A N 1
ATOM 1620 C CA . ASP A 1 201 ? -13.589 7.971 17.687 1.00 60.12 201 ASP A CA 1
ATOM 1621 C C . ASP A 1 201 ? -12.867 6.609 17.654 1.00 60.12 201 ASP A C 1
ATOM 1623 O O . ASP A 1 201 ? -13.477 5.559 17.455 1.00 60.12 201 ASP A O 1
ATOM 1627 N N . GLY A 1 202 ? -11.543 6.635 17.812 1.00 65.50 202 GLY A N 1
ATOM 1628 C CA . GLY A 1 202 ? -10.683 5.448 17.802 1.00 65.50 202 GLY A CA 1
ATOM 1629 C C . GLY A 1 202 ? -10.304 4.910 16.412 1.00 65.50 202 GLY A C 1
ATOM 1630 O O . GLY A 1 202 ? -10.540 5.531 15.377 1.00 65.50 202 GLY A O 1
ATOM 1631 N N . THR A 1 203 ? -9.689 3.721 16.399 1.00 61.06 203 THR A N 1
ATOM 1632 C CA . THR A 1 203 ? -9.112 3.012 15.231 1.00 61.06 203 THR A CA 1
ATOM 1633 C C . THR A 1 203 ? -10.027 2.900 14.015 1.00 61.06 203 THR A C 1
ATOM 1635 O O . THR A 1 203 ? -9.547 2.774 12.895 1.00 61.06 203 THR A O 1
ATOM 1638 N N . PHE A 1 204 ? -11.340 2.906 14.230 1.00 73.25 204 PHE A N 1
ATOM 1639 C CA . PHE A 1 204 ? -12.332 2.671 13.185 1.00 73.25 204 PHE A CA 1
ATOM 1640 C C . PHE A 1 204 ? -13.116 3.932 12.814 1.00 73.25 204 PHE A C 1
ATOM 1642 O O . PHE A 1 204 ? -14.141 3.837 12.143 1.00 73.25 204 PHE A O 1
ATOM 1649 N N . LYS A 1 205 ? -12.657 5.116 13.233 1.00 75.88 205 LYS A N 1
ATOM 1650 C CA . LYS A 1 205 ? -13.330 6.390 12.967 1.00 75.88 205 LYS A CA 1
ATOM 1651 C C . LYS A 1 205 ? -13.662 6.581 11.478 1.00 75.88 205 LYS A C 1
ATOM 1653 O O . LYS A 1 205 ? -12.831 6.386 10.592 1.00 75.88 205 LYS A O 1
ATOM 1658 N N . GLY A 1 206 ? -14.897 6.992 11.208 1.00 70.38 206 GLY A N 1
ATOM 1659 C CA . GLY A 1 206 ? -15.460 7.184 9.874 1.00 70.38 206 GLY A CA 1
ATOM 1660 C C . GLY A 1 206 ? -15.952 5.901 9.199 1.00 70.38 206 GLY A C 1
ATOM 1661 O O . GLY A 1 206 ? -16.430 5.974 8.070 1.00 70.38 206 GLY A O 1
ATOM 1662 N N . HIS A 1 207 ? -15.839 4.731 9.837 1.00 78.31 207 HIS A N 1
ATOM 1663 C CA . HIS A 1 207 ? -16.478 3.512 9.342 1.00 78.31 207 HIS A CA 1
ATOM 1664 C C . HIS A 1 207 ? -17.931 3.432 9.813 1.00 78.31 207 HIS A C 1
ATOM 1666 O O . HIS A 1 207 ? -18.240 3.656 10.985 1.00 78.31 207 HIS A O 1
ATOM 1672 N N . ASN A 1 208 ? -18.813 3.067 8.886 1.00 82.81 208 ASN A N 1
ATOM 1673 C CA . ASN A 1 208 ? -20.202 2.739 9.184 1.00 82.81 208 ASN A CA 1
ATOM 1674 C C . ASN A 1 208 ? -20.311 1.265 9.569 1.00 82.81 208 ASN A C 1
ATOM 1676 O O . ASN A 1 208 ? -19.575 0.441 9.037 1.00 82.81 208 ASN A O 1
ATOM 1680 N N . GLY A 1 209 ? -21.253 0.925 10.439 1.00 87.69 209 GLY A N 1
ATOM 1681 C CA . GLY A 1 209 ? -21.543 -0.451 10.826 1.00 87.69 209 GLY A CA 1
ATOM 1682 C C . GLY A 1 209 ? -22.891 -0.579 11.509 1.00 87.69 209 GLY A C 1
ATOM 1683 O O . GLY A 1 209 ? -23.748 0.299 11.379 1.00 87.69 209 GLY A O 1
ATOM 1684 N N . TYR A 1 210 ? -23.075 -1.676 12.237 1.00 87.12 210 TYR A N 1
ATOM 1685 C CA . TYR A 1 210 ? -24.260 -1.887 13.061 1.00 87.12 210 TYR A CA 1
ATOM 1686 C C . TYR A 1 210 ? -23.916 -2.514 14.412 1.00 87.12 210 TYR A C 1
ATOM 1688 O O . TYR A 1 210 ? -22.916 -3.222 14.552 1.00 87.12 210 TYR A O 1
ATOM 1696 N N . ILE A 1 211 ? -24.751 -2.247 15.413 1.00 87.56 211 ILE A N 1
ATOM 1697 C CA . ILE A 1 211 ? -24.614 -2.835 16.748 1.00 87.56 211 ILE A CA 1
ATOM 1698 C C . ILE A 1 211 ? -25.081 -4.293 16.694 1.00 87.56 211 ILE A C 1
ATOM 1700 O O . ILE A 1 211 ? -26.238 -4.564 16.389 1.00 87.56 211 ILE A O 1
ATOM 1704 N N . GLU A 1 212 ? -24.192 -5.232 16.994 1.00 86.50 212 GLU A N 1
ATOM 1705 C CA . GLU A 1 212 ? -24.495 -6.664 17.094 1.00 86.50 212 GLU A CA 1
ATOM 1706 C C . GLU A 1 212 ? -24.955 -7.045 18.505 1.00 86.50 212 GLU A C 1
ATOM 1708 O O . GLU A 1 212 ? -25.868 -7.850 18.660 1.00 86.50 212 GLU A O 1
ATOM 1713 N N . GLU A 1 213 ? -24.350 -6.453 19.535 1.00 84.19 213 GLU A N 1
ATOM 1714 C CA . GLU A 1 213 ? -24.648 -6.772 20.931 1.00 84.19 213 GLU A CA 1
ATOM 1715 C C . GLU A 1 213 ? -24.376 -5.565 21.837 1.00 84.19 213 GLU A C 1
ATOM 1717 O O . GLU A 1 213 ? -23.456 -4.781 21.585 1.00 84.19 213 GLU A O 1
ATOM 1722 N N . ILE A 1 214 ? -25.165 -5.431 22.904 1.00 83.31 214 ILE A N 1
ATOM 1723 C CA . ILE A 1 214 ? -24.978 -4.429 23.957 1.00 83.31 214 ILE A CA 1
ATOM 1724 C C . ILE A 1 214 ? -24.730 -5.175 25.267 1.00 83.31 214 ILE A C 1
ATOM 1726 O O . ILE A 1 214 ? -25.623 -5.867 25.755 1.00 83.31 214 ILE A O 1
ATOM 1730 N N . ASP A 1 215 ? -23.529 -5.045 25.836 1.00 72.69 215 ASP A N 1
ATOM 1731 C CA . ASP A 1 215 ? -23.221 -5.632 27.142 1.00 72.69 215 ASP A CA 1
ATOM 1732 C C . ASP A 1 215 ? -23.615 -4.648 28.253 1.00 72.69 215 ASP A C 1
ATOM 1734 O O . ASP A 1 215 ? -22.903 -3.692 28.567 1.00 72.69 215 ASP A O 1
ATOM 1738 N N . GLU A 1 216 ? -24.787 -4.874 28.846 1.00 65.56 216 GLU A N 1
ATOM 1739 C CA . GLU A 1 216 ? -25.316 -4.053 29.942 1.00 65.56 216 GLU A CA 1
ATOM 1740 C C . GLU A 1 216 ? -24.661 -4.356 31.303 1.00 65.56 216 GLU A C 1
ATOM 1742 O O . GLU A 1 216 ? -24.893 -3.628 32.270 1.00 65.56 216 GLU A O 1
ATOM 1747 N N . LYS A 1 217 ? -23.847 -5.419 31.415 1.00 56.97 217 LYS A N 1
ATOM 1748 C CA . LYS A 1 217 ? -23.255 -5.858 32.692 1.00 56.97 217 LYS A CA 1
ATOM 1749 C C . LYS A 1 217 ? -21.882 -5.248 32.972 1.00 56.97 217 LYS A C 1
ATOM 1751 O O . LYS A 1 217 ? -21.512 -5.156 34.139 1.00 56.97 217 LYS A O 1
ATOM 1756 N N . ASN A 1 218 ? -21.151 -4.819 31.941 1.00 47.84 218 ASN A N 1
ATOM 1757 C CA . ASN A 1 218 ? -19.821 -4.217 32.056 1.00 47.84 218 ASN A CA 1
ATOM 1758 C C . ASN A 1 218 ? -19.757 -2.886 31.289 1.00 47.84 218 ASN A C 1
ATOM 1760 O O . ASN A 1 218 ? -19.572 -2.876 30.077 1.00 47.84 218 ASN A O 1
ATOM 1764 N N . GLU A 1 219 ? -19.897 -1.768 32.008 1.00 52.78 219 GLU A N 1
ATOM 1765 C CA . GLU A 1 219 ? -19.447 -0.417 31.610 1.00 52.78 219 GLU A CA 1
ATOM 1766 C C . GLU A 1 219 ? -19.589 -0.040 30.116 1.00 52.78 219 GLU A C 1
ATOM 1768 O O . GLU A 1 219 ? -18.666 0.476 29.490 1.00 52.78 219 GLU A O 1
ATOM 1773 N N . GLY A 1 220 ? -20.770 -0.262 29.539 1.00 60.62 220 GLY A N 1
ATOM 1774 C CA . GLY A 1 220 ? -21.188 0.347 28.278 1.00 60.62 220 GLY A CA 1
ATOM 1775 C C . GLY A 1 220 ? -20.341 0.029 27.045 1.00 60.62 220 GLY A C 1
ATOM 1776 O O . GLY A 1 220 ? -20.123 0.905 26.201 1.00 60.62 220 GLY A O 1
ATOM 1777 N N . GLN A 1 221 ? -19.894 -1.224 26.937 1.00 71.19 221 GLN A N 1
ATOM 1778 C CA . GLN A 1 221 ? -19.251 -1.745 25.735 1.00 71.19 221 GLN A CA 1
ATOM 1779 C C . GLN A 1 221 ? -20.280 -2.310 24.748 1.00 71.19 221 GLN A C 1
ATOM 1781 O O . GLN A 1 221 ? -21.148 -3.115 25.085 1.00 71.19 221 GLN A O 1
ATOM 1786 N N . LEU A 1 222 ? -20.136 -1.904 23.493 1.00 83.31 222 LEU A N 1
ATOM 1787 C CA . LEU A 1 222 ? -20.906 -2.351 22.345 1.00 83.31 222 LEU A CA 1
ATOM 1788 C C . LEU A 1 222 ? -20.065 -3.293 21.504 1.00 83.31 222 LEU A C 1
ATOM 1790 O O . LEU A 1 222 ? -18.919 -2.979 21.175 1.00 83.31 222 LEU A O 1
ATOM 1794 N N . LYS A 1 223 ? -20.653 -4.410 21.085 1.00 85.88 223 LYS A N 1
ATOM 1795 C CA . LYS A 1 223 ? -20.105 -5.209 19.995 1.00 85.88 223 LYS A CA 1
ATOM 1796 C C . LYS A 1 223 ? -20.688 -4.678 18.694 1.00 85.88 223 LYS A C 1
ATOM 1798 O O . LYS A 1 223 ? -21.898 -4.707 18.487 1.00 85.88 223 LYS A O 1
ATOM 1803 N N . VAL A 1 224 ? -19.825 -4.162 17.834 1.00 85.88 224 VAL A N 1
ATOM 1804 C CA . VAL A 1 224 ? -20.196 -3.528 16.570 1.00 85.88 224 VAL A CA 1
ATOM 1805 C C . VAL A 1 224 ? -19.592 -4.325 15.431 1.00 85.88 224 VAL A C 1
ATOM 1807 O O . VAL A 1 224 ? -18.417 -4.681 15.475 1.00 85.88 224 VAL A O 1
ATOM 1810 N N . VAL A 1 225 ? -20.385 -4.583 14.398 1.00 83.31 225 V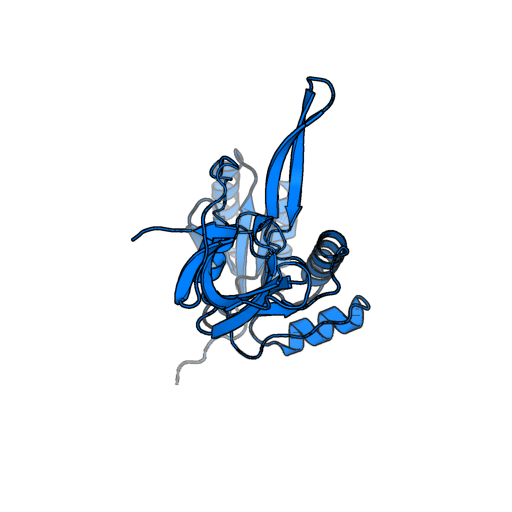AL A N 1
ATOM 1811 C CA . VAL A 1 225 ? -19.905 -5.198 13.163 1.00 83.31 225 VAL A CA 1
ATOM 1812 C C . VAL A 1 225 ? -19.657 -4.102 12.141 1.00 83.31 225 VAL A C 1
ATOM 1814 O O . VAL A 1 225 ? -20.567 -3.366 11.750 1.00 83.31 225 VAL A O 1
ATOM 1817 N N . LEU A 1 226 ? -18.401 -4.004 11.713 1.00 80.50 226 LEU A N 1
ATOM 1818 C CA . LEU A 1 226 ? -17.961 -3.094 10.669 1.00 80.50 226 LEU A CA 1
ATOM 1819 C C . LEU A 1 226 ? -17.708 -3.898 9.387 1.00 80.50 226 LEU A C 1
ATOM 1821 O O . LEU A 1 226 ? -16.874 -4.806 9.401 1.00 80.50 226 LEU A O 1
ATOM 1825 N N . PRO A 1 227 ? -18.389 -3.594 8.273 1.00 69.94 227 PRO A N 1
ATOM 1826 C CA . PRO A 1 227 ? -17.990 -4.077 6.965 1.00 69.94 227 PRO A CA 1
ATOM 1827 C C . PRO A 1 227 ? -16.674 -3.395 6.576 1.00 69.94 227 PRO A C 1
ATOM 1829 O O . PRO A 1 227 ? -16.638 -2.213 6.231 1.00 69.94 227 PRO A O 1
ATOM 1832 N N . VAL A 1 228 ? -15.582 -4.147 6.653 1.00 70.62 228 VAL A N 1
ATOM 1833 C CA . VAL A 1 228 ? -14.255 -3.712 6.214 1.00 70.62 228 VAL A CA 1
ATOM 1834 C C . VAL A 1 228 ? -13.740 -4.769 5.241 1.00 70.62 228 VAL A C 1
ATOM 1836 O O . VAL A 1 228 ? -13.686 -5.949 5.585 1.00 70.62 228 VAL A O 1
ATOM 1839 N N . PHE A 1 229 ? -13.410 -4.368 4.013 1.00 65.38 229 PHE A N 1
ATOM 1840 C CA . PHE A 1 229 ? -12.883 -5.264 2.972 1.00 65.38 229 PHE A CA 1
ATOM 1841 C C . PHE A 1 229 ? -13.792 -6.467 2.657 1.00 65.38 229 PHE A C 1
ATOM 1843 O O . PHE A 1 229 ? -13.359 -7.619 2.647 1.00 65.38 229 PHE A O 1
ATOM 1850 N N . GLY A 1 230 ? -15.099 -6.221 2.496 1.00 59.22 230 GLY A N 1
ATOM 1851 C CA . GLY A 1 230 ? -16.091 -7.265 2.193 1.00 59.22 230 GLY A CA 1
ATOM 1852 C C . GLY A 1 230 ? -16.333 -8.284 3.318 1.00 59.22 230 GLY A C 1
ATOM 1853 O O . GLY A 1 230 ? -17.065 -9.253 3.120 1.00 59.22 230 GLY A O 1
ATOM 1854 N N . ARG A 1 231 ? -15.744 -8.077 4.502 1.00 70.94 231 ARG A N 1
ATOM 1855 C CA . ARG A 1 231 ? -15.884 -8.937 5.682 1.00 70.94 231 ARG A CA 1
ATOM 1856 C C . ARG A 1 231 ? -16.497 -8.159 6.840 1.00 70.94 231 ARG A C 1
ATOM 1858 O O . ARG A 1 231 ? -16.187 -6.989 7.050 1.00 70.94 231 ARG A O 1
ATOM 1865 N N . GLY A 1 232 ? -17.353 -8.822 7.613 1.00 76.38 232 GLY A N 1
ATOM 1866 C CA . GLY A 1 232 ? -17.825 -8.294 8.890 1.00 76.38 232 GLY A CA 1
ATOM 1867 C C . GLY A 1 232 ? -16.744 -8.477 9.949 1.00 76.38 232 GLY A C 1
ATOM 1868 O O . GLY A 1 232 ? -16.464 -9.604 10.352 1.00 76.38 232 GLY A O 1
ATOM 1869 N N . VAL A 1 233 ? -16.124 -7.385 10.387 1.00 78.25 233 VAL A N 1
ATOM 1870 C CA . VAL A 1 233 ? -15.174 -7.383 11.502 1.00 78.25 233 VAL A CA 1
ATOM 1871 C C . VAL A 1 233 ? -15.919 -6.943 12.757 1.00 78.25 233 VAL A C 1
ATOM 1873 O O . VAL A 1 233 ? -16.409 -5.815 12.825 1.00 78.25 233 VAL A O 1
ATOM 1876 N N . SER A 1 234 ? -16.016 -7.829 13.750 1.00 83.88 234 SER A N 1
ATOM 1877 C CA . SER A 1 234 ? -16.608 -7.499 15.050 1.00 83.88 234 SER A CA 1
ATOM 1878 C C . SER A 1 234 ? -15.584 -6.790 15.936 1.00 83.88 234 SER A C 1
ATOM 1880 O O . SER A 1 234 ? -14.517 -7.333 16.226 1.00 83.88 234 SER A O 1
ATOM 1882 N N . VAL A 1 235 ? -15.924 -5.595 16.408 1.00 83.19 235 VAL A N 1
ATOM 1883 C CA . VAL A 1 235 ? -15.082 -4.754 17.267 1.00 83.19 235 VAL A CA 1
ATOM 1884 C C . VAL A 1 235 ? -15.846 -4.348 18.523 1.00 83.19 235 VAL A C 1
ATOM 1886 O O . VAL A 1 235 ? -17.072 -4.256 18.508 1.00 83.19 235 VAL A O 1
ATOM 1889 N N . LYS A 1 236 ? -15.127 -4.112 19.623 1.00 83.19 236 LYS A N 1
ATOM 1890 C CA . LYS A 1 236 ? -15.709 -3.566 20.855 1.00 83.19 236 LYS A CA 1
ATOM 1891 C C . LYS A 1 236 ? -15.508 -2.054 20.892 1.00 83.19 236 LYS A C 1
ATOM 1893 O O . LYS A 1 236 ? -14.370 -1.609 20.770 1.00 83.19 236 LYS A O 1
ATOM 1898 N N . LEU A 1 237 ? -16.586 -1.294 21.061 1.00 82.50 237 LEU A N 1
ATOM 1899 C CA . LEU A 1 237 ? -16.586 0.173 21.086 1.00 82.50 237 LEU A CA 1
ATOM 1900 C C . LEU A 1 237 ? -17.418 0.693 22.259 1.00 82.50 237 LEU A C 1
ATOM 1902 O O . LEU A 1 237 ? -18.361 0.033 22.684 1.00 82.50 237 LEU A O 1
ATOM 1906 N N . GLY A 1 238 ? -17.089 1.868 22.785 1.00 78.31 238 GLY A N 1
ATOM 1907 C CA . GLY A 1 238 ? -17.925 2.549 23.768 1.00 78.31 238 GLY A CA 1
ATOM 1908 C C . GLY A 1 238 ? -19.052 3.344 23.107 1.00 78.31 238 GLY A C 1
ATOM 1909 O O . GLY A 1 238 ? -18.963 3.744 21.947 1.00 78.31 238 GLY A O 1
ATOM 1910 N N . PHE A 1 239 ? -20.100 3.658 23.870 1.00 76.06 239 PHE A N 1
ATOM 1911 C CA . PHE A 1 239 ? -21.182 4.544 23.410 1.00 76.06 239 PHE A CA 1
ATOM 1912 C C . PHE A 1 239 ? -20.703 5.936 22.968 1.00 76.06 239 PHE A C 1
ATOM 1914 O O . PHE A 1 239 ? -21.334 6.562 22.119 1.00 76.06 239 PHE A O 1
ATOM 1921 N N . SER A 1 240 ? -19.603 6.422 23.548 1.00 72.81 240 SER A N 1
ATOM 1922 C CA . SER A 1 240 ? -18.990 7.711 23.206 1.00 72.81 240 SER A CA 1
ATOM 1923 C C . SER A 1 240 ? -18.235 7.681 21.876 1.00 72.81 240 SER A C 1
ATOM 1925 O O . SER A 1 240 ? -18.009 8.734 21.285 1.00 72.81 240 SER A O 1
ATOM 1927 N N . ASP A 1 241 ? -17.872 6.491 21.396 1.00 76.69 241 ASP A N 1
ATOM 1928 C CA . ASP A 1 241 ? -17.041 6.310 20.205 1.00 76.69 241 ASP A CA 1
ATOM 1929 C C . ASP A 1 241 ? -17.881 6.240 18.929 1.00 76.69 241 ASP A C 1
ATOM 1931 O O . ASP A 1 241 ? -17.334 6.122 17.836 1.00 76.69 241 ASP A O 1
ATOM 1935 N N . ILE A 1 242 ? -19.211 6.280 19.042 1.00 79.62 242 ILE A N 1
ATOM 1936 C CA . ILE A 1 242 ? -20.140 6.044 17.939 1.00 79.62 242 ILE A CA 1
ATOM 1937 C C . ILE A 1 242 ? -21.244 7.107 17.885 1.00 79.62 242 ILE A C 1
ATOM 1939 O O . ILE A 1 242 ? -21.595 7.730 18.887 1.00 79.62 242 ILE A O 1
ATOM 1943 N N . ARG A 1 243 ? -21.821 7.295 16.697 1.00 80.19 243 ARG A N 1
ATOM 1944 C CA . ARG A 1 243 ? -23.028 8.094 16.461 1.00 80.19 243 ARG A CA 1
ATOM 1945 C C . ARG A 1 243 ? -24.033 7.272 15.671 1.00 80.19 243 ARG A C 1
ATOM 1947 O O . ARG A 1 243 ? -23.659 6.631 14.691 1.00 80.19 243 ARG A O 1
ATOM 1954 N N . LYS A 1 244 ? -25.312 7.332 16.041 1.00 80.25 244 LYS A N 1
ATOM 1955 C CA . LYS A 1 244 ? -26.388 6.712 15.262 1.00 80.25 244 LYS A CA 1
ATOM 1956 C C . LYS A 1 244 ? -26.539 7.402 13.905 1.00 80.25 244 LYS A C 1
ATOM 1958 O O . LYS A 1 244 ? -26.609 8.629 13.830 1.00 80.25 244 LYS A O 1
ATOM 1963 N N . VAL A 1 245 ? -26.609 6.612 12.841 1.00 75.88 245 VAL A N 1
ATOM 1964 C CA . VAL A 1 245 ? -26.946 7.094 11.498 1.00 75.88 245 VAL A CA 1
ATOM 1965 C C . VAL A 1 245 ? -28.395 6.703 11.259 1.00 75.88 245 VAL A C 1
ATOM 1967 O O . VAL A 1 245 ? -28.709 5.526 11.084 1.00 75.88 245 VAL A O 1
ATOM 1970 N N . ASN A 1 246 ? -29.299 7.679 11.331 1.00 58.28 246 ASN A N 1
ATOM 1971 C CA . ASN A 1 246 ? -30.671 7.449 10.899 1.00 58.28 246 ASN A CA 1
ATOM 1972 C C . ASN A 1 246 ? -30.658 7.333 9.372 1.00 58.28 246 ASN A C 1
ATOM 1974 O O . ASN A 1 246 ? -30.037 8.158 8.702 1.00 58.28 246 ASN A O 1
ATOM 1978 N N . LYS A 1 247 ? -31.296 6.280 8.860 1.00 44.84 247 LYS A N 1
ATOM 1979 C CA . LYS A 1 247 ? -31.585 6.139 7.432 1.00 44.84 247 LYS A CA 1
ATOM 1980 C C . LYS A 1 247 ? -32.434 7.300 6.930 1.00 44.84 247 LYS A C 1
ATOM 1982 O O . LYS A 1 247 ? -33.317 7.740 7.702 1.00 44.84 247 LYS A O 1
#

InterPro domains:
  IPR005824 KOW [SM00739] (190-217)
  IPR006645 NusG-like, N-terminal [PF02357] (81-156)
  IPR008991 Translation protein SH3-like domain superfamily [SSF50104] (189-245)
  IPR014722 Large ribosomal subunit protein uL2, domain 2 [G3DSA:2.30.30.30] (189-244)
  IPR036735 NusG, N-terminal domain superfamily [G3DSA:3.30.70.940] (74-179)
  IPR036735 NusG, N-terminal domain superfamily [SSF82679] (81-181)
  IPR043425 NusG-like [PTHR30265] (77-246)

Organism: NCBI:txid2601575

Secondary structure (DSSP, 8-state):
-----TT-EEEEEEE-TT-HHHHHHHHHHTTTT-SEEEEETTEEEEEESSHHHHHHHHHHHHHHS-EEEEEEE-TTTTT-EEEEEE--TT-HHHHHHHHHHHHHHSSS--EEE--EEEEEEEETTEEEEEEEESSTTEEEEEES-HHHHHHHHHHTT---EEEEEEEPHHHHHHHH--PPP-----------TT-EEEE-SSTTTT-EEEEEEEESSSTTEEEEEEEETTEEEEEEEEGGGEEE---

Radius of gyration: 23.84 Å; chains: 1; bounding box: 56×48×66 Å